Protein AF-A0A973V0J0-F1 (afdb_monomer)

Sequence (273 aa):
MTDWDGYDVPGLWEATRAEGSAAGWAQVAAWQTLAGHQATAVAALRTTRDHLAAAWPPSEDPVAGDLLRQLDDLIADTESLAIAAAANTEVLHRVVSELVGAKSDLDEAQSTWEQVTTDWDPEWWDGMAARLNERARERMAHSDAVVALHSRAFIACAHPAESLRADPPGHRPSAKPADPANPALPNAEPKEAPVDSTLPIPAGHPLAETGGVYHLPWQGREGWIQAGAPPEQRTRRSIRRSRRGRVDCEWEVASGVPTVIGTPGPLNAPRSL

Secondary structure (DSSP, 8-state):
----TT--HHHHHHHHHT--HHHHHHHHHHHHHHHHHHHHHHHHHHHHHHHHHHHS-TTT-HHHHHHHHHHHHHHHHHHHHHHHHHHHHHHHHHHHHHHHHHHHHHHHHHHHHHHHHHSS-HHHHHHHHHHHHHHHHHHHHHHHHHHHHHHTTPPPPPPHHHHHTS--TT-----PPPPTTSPPPP-----------EEEE-TTBTTBTT-EEEEPPSSSPPPEEEEPPPP--------PPPTTS--------------SSPPPPPPPPPPP-

Mean predicted aligned error: 17.8 Å

Foldseek 3Di:
DDDLVPDFLVRLLVVQVPDDLVVLVVVLVVLVVVLVVLVVVLVVLVVVLVVLCVVPPCVVPVVSVVVSVVSVLVSVLSVLQSVLSVQVSVLSVQLSVLSVVLNVLSVVLVVVLVVLVVDPDPPVSVVSRVVSSVVNSVSVVVSVVSNVVSVVSRDDRDDVVVVVPPDDPDDDPPPDPDDPPDDDDDPPDPPPDDDFDKDWADACDPQANQTWIWTDDDPPDDIDTDHDDHDPDDDDDDFDDDPPPDGDDDDDDDDDDPDPDDDDDDDDDDDDD

Solvent-accessible surface area (backbone atoms only — not comparable to full-atom values): 16809 Å² total; per-residue (Å²): 132,86,78,52,85,86,48,47,46,66,55,51,35,66,72,50,68,78,63,61,63,66,61,52,52,52,50,34,51,51,35,48,52,50,21,53,51,35,51,51,49,40,54,53,49,53,54,50,51,53,52,45,45,71,76,45,41,48,91,80,35,68,67,44,40,56,52,53,50,54,49,50,52,51,42,52,47,43,46,53,38,20,52,28,34,46,52,35,25,55,40,45,45,52,44,45,51,42,53,50,50,46,51,53,53,37,52,52,46,36,55,49,49,57,55,53,74,68,47,94,58,70,80,67,43,58,59,51,52,51,53,47,26,50,54,47,35,53,42,51,54,49,43,52,52,52,42,60,56,41,65,70,65,57,54,82,61,77,62,64,67,64,68,71,64,60,72,70,95,80,77,72,78,78,80,72,78,82,72,93,85,69,85,77,77,82,81,76,74,82,81,77,73,87,77,85,53,69,45,83,41,61,62,70,36,96,90,27,59,65,8,26,38,38,41,59,54,74,89,90,49,86,58,54,74,48,70,41,78,77,79,85,82,81,85,81,88,80,87,79,87,53,96,81,81,57,85,79,85,81,81,79,76,84,85,79,77,81,70,93,68,78,76,83,74,85,81,82,77,82,82,79,131

Structure (mmCIF, N/CA/C/O backbone):
data_AF-A0A973V0J0-F1
#
_entry.id   AF-A0A973V0J0-F1
#
loop_
_atom_site.group_PDB
_atom_site.id
_atom_site.type_symbol
_atom_site.label_atom_id
_atom_site.label_alt_id
_atom_site.label_comp_id
_atom_site.label_asym_id
_atom_site.label_entity_id
_atom_site.label_seq_id
_atom_site.pdbx_PDB_ins_code
_atom_site.Cartn_x
_atom_site.Cartn_y
_atom_site.Cartn_z
_atom_site.occupancy
_atom_site.B_iso_or_equiv
_atom_site.auth_seq_id
_atom_site.auth_comp_id
_atom_site.auth_asym_id
_atom_site.auth_atom_id
_atom_site.pdbx_PDB_model_num
ATOM 1 N N . MET A 1 1 ? 5.561 -16.008 -12.664 1.00 67.56 1 MET A N 1
ATOM 2 C CA . MET A 1 1 ? 6.795 -15.206 -12.707 1.00 67.56 1 MET A CA 1
ATOM 3 C C . MET A 1 1 ? 6.935 -14.757 -14.141 1.00 67.56 1 MET A C 1
ATOM 5 O O . MET A 1 1 ? 6.724 -15.594 -15.015 1.00 67.56 1 MET A O 1
ATOM 9 N N . THR A 1 2 ? 7.116 -13.463 -14.367 1.00 83.69 2 THR A N 1
ATOM 10 C CA . THR A 1 2 ? 7.161 -12.899 -15.717 1.00 83.69 2 THR A CA 1
ATOM 11 C C . THR A 1 2 ? 8.484 -13.283 -16.370 1.00 83.69 2 THR A C 1
ATOM 13 O O . THR A 1 2 ? 9.518 -13.292 -15.705 1.00 83.69 2 THR A O 1
ATOM 16 N N . ASP A 1 3 ? 8.442 -13.669 -17.642 1.00 89.81 3 ASP A N 1
ATOM 17 C CA . ASP A 1 3 ? 9.647 -13.951 -18.418 1.00 89.81 3 ASP A CA 1
ATOM 18 C C . ASP A 1 3 ? 10.186 -12.637 -18.994 1.00 89.81 3 ASP A C 1
ATOM 20 O O . ASP A 1 3 ? 9.633 -12.096 -19.954 1.00 89.81 3 ASP A O 1
ATOM 24 N N . TRP A 1 4 ? 11.225 -12.095 -18.358 1.00 90.50 4 TRP A N 1
ATOM 25 C CA . TRP A 1 4 ? 11.852 -10.835 -18.760 1.00 90.50 4 TRP A CA 1
ATOM 26 C C . TRP A 1 4 ? 12.873 -11.017 -19.893 1.00 90.50 4 TRP A C 1
ATOM 28 O O . TRP A 1 4 ? 13.223 -10.038 -20.549 1.00 90.50 4 TRP A O 1
ATOM 38 N N . ASP A 1 5 ? 13.312 -12.248 -20.178 1.00 91.06 5 ASP A N 1
ATOM 39 C CA . ASP A 1 5 ? 14.370 -12.523 -21.161 1.00 91.06 5 ASP A CA 1
ATOM 40 C C . ASP A 1 5 ? 13.942 -12.246 -22.605 1.00 91.06 5 ASP A C 1
ATOM 42 O O . ASP A 1 5 ? 14.782 -11.961 -23.461 1.00 91.06 5 ASP A O 1
ATOM 46 N N . GLY A 1 6 ? 12.633 -12.259 -22.864 1.00 90.06 6 GLY A N 1
ATOM 47 C CA . GLY A 1 6 ? 12.050 -11.952 -24.169 1.00 90.06 6 GLY A CA 1
ATOM 48 C C . GLY A 1 6 ? 11.956 -10.463 -24.515 1.00 90.06 6 GLY A C 1
ATOM 49 O O . GLY A 1 6 ? 11.565 -10.149 -25.638 1.00 90.06 6 GLY A O 1
ATOM 50 N N . TYR A 1 7 ? 12.288 -9.555 -23.591 1.00 92.81 7 TYR A N 1
ATOM 51 C CA . TYR A 1 7 ? 12.123 -8.114 -23.791 1.00 92.81 7 TYR A CA 1
ATOM 52 C C . TYR A 1 7 ? 13.466 -7.378 -23.892 1.00 92.81 7 TYR A C 1
ATOM 54 O O . TYR A 1 7 ? 14.455 -7.704 -23.222 1.00 92.81 7 TYR A O 1
ATOM 62 N N . ASP A 1 8 ? 13.483 -6.360 -24.748 1.00 95.12 8 ASP A N 1
ATOM 63 C CA . ASP A 1 8 ? 14.525 -5.344 -24.839 1.00 95.12 8 ASP A CA 1
ATOM 64 C C . ASP A 1 8 ? 14.137 -4.092 -24.034 1.00 95.12 8 ASP A C 1
ATOM 66 O O . ASP A 1 8 ? 13.016 -3.974 -23.533 1.00 95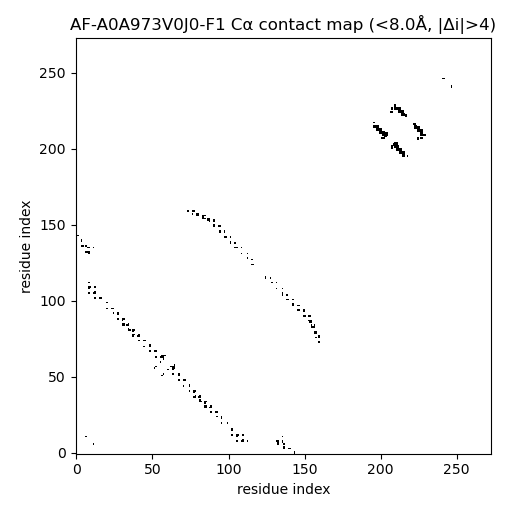.12 8 ASP A O 1
ATOM 70 N N . VAL A 1 9 ? 15.070 -3.151 -23.880 1.00 95.69 9 VAL A N 1
ATOM 71 C CA . VAL A 1 9 ? 14.820 -1.899 -23.148 1.00 95.69 9 VAL A CA 1
ATOM 72 C C . VAL A 1 9 ? 13.603 -1.137 -23.694 1.00 95.69 9 VAL A C 1
ATOM 74 O O . VAL A 1 9 ? 12.738 -0.808 -22.879 1.00 95.69 9 VAL A O 1
ATOM 77 N N . PRO A 1 10 ? 13.451 -0.910 -25.016 1.00 95.50 10 PRO A N 1
ATOM 78 C CA . PRO A 1 10 ? 12.259 -0.252 -25.547 1.00 95.50 10 PRO A CA 1
ATOM 79 C C . PRO A 1 10 ? 10.960 -0.996 -25.227 1.00 95.50 10 PRO A C 1
ATOM 81 O O . PRO A 1 10 ? 9.979 -0.369 -24.830 1.00 95.50 10 PRO A O 1
ATOM 84 N N . GLY A 1 11 ? 10.939 -2.327 -25.344 1.00 94.56 11 GLY A N 1
ATOM 85 C CA . GLY A 1 11 ? 9.772 -3.139 -25.009 1.00 94.56 11 GLY A CA 1
ATOM 86 C C . GLY A 1 11 ? 9.407 -3.073 -23.524 1.00 94.56 11 GLY A C 1
ATOM 87 O O . GLY A 1 11 ? 8.234 -2.909 -23.186 1.00 94.56 11 GLY A O 1
ATOM 88 N N . LEU A 1 12 ? 10.403 -3.142 -22.633 1.00 94.75 12 LEU A N 1
ATOM 89 C CA . LEU A 1 12 ? 10.210 -2.992 -21.185 1.00 94.75 12 LEU A CA 1
ATOM 90 C C . LEU A 1 12 ? 9.724 -1.587 -20.815 1.00 94.75 12 LEU A C 1
ATOM 92 O O . LEU A 1 12 ? 8.839 -1.434 -19.968 1.00 94.75 12 LEU A O 1
ATOM 96 N N . TRP A 1 13 ? 10.275 -0.553 -21.448 1.00 96.00 13 TRP A N 1
ATOM 97 C CA . TRP A 1 13 ? 9.845 0.821 -21.226 1.00 96.00 13 TRP A CA 1
ATOM 98 C C . TRP A 1 13 ? 8.409 1.046 -21.695 1.00 96.00 13 TRP A C 1
ATOM 100 O O . TRP A 1 13 ? 7.593 1.578 -20.949 1.00 96.00 13 TRP A O 1
ATOM 110 N N . GLU A 1 14 ? 8.048 0.586 -22.891 1.00 94.25 14 GLU A N 1
ATOM 111 C CA . GLU A 1 14 ? 6.681 0.720 -23.401 1.00 94.25 14 GLU A CA 1
ATOM 112 C C . GLU A 1 14 ? 5.654 0.003 -22.516 1.00 94.25 14 GLU A C 1
ATOM 114 O O . GLU A 1 14 ? 4.559 0.530 -22.303 1.00 94.25 14 GLU A O 1
ATOM 119 N N . ALA A 1 15 ? 6.016 -1.147 -21.938 1.00 90.44 15 ALA A N 1
ATOM 120 C CA . ALA A 1 15 ? 5.160 -1.862 -20.995 1.00 90.44 15 ALA A CA 1
ATOM 121 C C . ALA A 1 15 ? 4.935 -1.086 -19.685 1.00 90.44 15 ALA A C 1
ATOM 123 O O . ALA A 1 15 ? 3.839 -1.127 -19.130 1.00 90.44 15 ALA A O 1
ATOM 124 N N . THR A 1 16 ? 5.942 -0.356 -19.200 1.00 91.12 16 THR A N 1
ATOM 125 C CA . THR A 1 16 ? 5.920 0.282 -17.871 1.00 91.12 16 THR A CA 1
ATOM 126 C C . THR A 1 16 ? 5.609 1.783 -17.904 1.00 91.12 16 THR A C 1
ATOM 128 O O . THR A 1 16 ? 5.164 2.358 -16.907 1.00 91.12 16 THR A O 1
ATOM 131 N N . ARG A 1 17 ? 5.789 2.468 -19.041 1.00 89.44 17 ARG A N 1
ATOM 132 C CA . ARG A 1 17 ? 5.685 3.938 -19.124 1.00 89.44 17 ARG A CA 1
ATOM 133 C C . ARG A 1 17 ? 4.303 4.467 -18.746 1.00 89.44 17 ARG A C 1
ATOM 135 O O . ARG A 1 17 ? 4.205 5.527 -18.122 1.00 89.44 17 ARG A O 1
ATOM 142 N N . ALA A 1 18 ? 3.251 3.720 -19.088 1.00 86.50 18 ALA A N 1
ATOM 143 C CA . ALA A 1 18 ? 1.863 4.088 -18.819 1.00 86.50 18 ALA A CA 1
ATOM 144 C C . ALA A 1 18 ? 1.482 3.922 -17.339 1.00 86.50 18 ALA A C 1
ATOM 146 O O . ALA A 1 18 ? 0.492 4.503 -16.892 1.00 86.50 18 ALA A O 1
ATOM 147 N N . GLU A 1 19 ? 2.266 3.174 -16.558 1.00 82.75 19 GLU A N 1
ATOM 148 C CA . GLU A 1 19 ? 1.984 2.953 -15.145 1.00 82.75 19 GLU A CA 1
ATOM 149 C C . GLU A 1 19 ? 2.251 4.232 -14.345 1.00 82.75 19 GLU A C 1
ATOM 151 O O . GLU A 1 19 ? 3.385 4.691 -14.177 1.00 82.75 19 GLU A O 1
ATOM 156 N N . GLY A 1 20 ? 1.175 4.864 -13.879 1.00 78.00 20 GLY A N 1
ATOM 157 C CA . GLY A 1 20 ? 1.240 6.082 -13.084 1.00 78.00 20 GLY A CA 1
ATOM 158 C C . GLY A 1 20 ? 1.560 5.786 -11.621 1.00 78.00 20 GLY A C 1
ATOM 159 O O . GLY A 1 20 ? 0.753 5.190 -10.910 1.00 78.00 20 GLY A O 1
ATOM 160 N N . SER A 1 21 ? 2.685 6.304 -11.126 1.00 86.31 21 SER A N 1
ATOM 161 C CA . SER A 1 21 ? 3.067 6.184 -9.711 1.00 86.31 21 SER A CA 1
ATOM 162 C C . SER A 1 21 ? 2.121 6.925 -8.759 1.00 86.31 21 SER A C 1
ATOM 164 O O . SER A 1 21 ? 1.983 6.546 -7.597 1.00 86.31 21 SER A O 1
ATOM 166 N N . ALA A 1 22 ? 1.422 7.953 -9.250 1.00 90.31 22 ALA A N 1
ATOM 167 C CA . ALA A 1 22 ? 0.490 8.755 -8.461 1.00 90.31 22 ALA A CA 1
ATOM 168 C C . ALA A 1 22 ? -0.666 7.927 -7.877 1.00 90.31 22 ALA A C 1
ATOM 170 O O . ALA A 1 22 ? -1.049 8.143 -6.730 1.00 90.31 22 ALA A O 1
ATOM 171 N N . ALA A 1 23 ? -1.195 6.959 -8.634 1.00 88.56 23 ALA A N 1
ATOM 172 C CA . ALA A 1 23 ? -2.275 6.098 -8.158 1.00 88.56 23 ALA A CA 1
ATOM 173 C C . ALA A 1 23 ? -1.804 5.182 -7.015 1.00 88.56 23 ALA A C 1
ATOM 175 O O . ALA A 1 23 ? -2.492 5.066 -6.002 1.00 88.56 23 ALA A O 1
ATOM 176 N N . GLY A 1 24 ? -0.604 4.601 -7.136 1.00 90.81 24 GLY A N 1
ATOM 177 C CA . GLY A 1 24 ? 0.002 3.791 -6.075 1.00 90.81 24 GLY A CA 1
ATOM 178 C C . GLY A 1 24 ? 0.238 4.599 -4.797 1.00 90.81 24 GLY A C 1
ATOM 179 O O . GLY A 1 24 ? -0.149 4.177 -3.709 1.00 90.81 24 GLY A O 1
ATOM 180 N N . TRP A 1 25 ? 0.781 5.813 -4.917 1.00 95.00 25 TRP A N 1
ATOM 181 C CA . TRP A 1 25 ? 0.973 6.699 -3.765 1.00 95.00 25 TRP A CA 1
ATOM 182 C C . TRP A 1 25 ? -0.340 7.173 -3.135 1.00 95.00 25 TRP A C 1
ATOM 184 O O . TRP A 1 25 ? -0.429 7.262 -1.911 1.00 95.00 25 TRP A O 1
ATOM 194 N N . ALA A 1 26 ? -1.377 7.421 -3.938 1.00 94.56 26 ALA A N 1
ATOM 195 C CA . ALA A 1 26 ? -2.705 7.747 -3.425 1.00 94.56 26 ALA A CA 1
ATOM 196 C C . ALA A 1 26 ? -3.290 6.596 -2.590 1.00 94.56 26 ALA A C 1
ATOM 198 O O . ALA A 1 26 ? -3.888 6.840 -1.543 1.00 94.56 26 ALA A O 1
ATOM 199 N N . GLN A 1 27 ? -3.071 5.343 -3.002 1.00 91.00 27 GLN A N 1
ATOM 200 C CA . GLN A 1 27 ? -3.468 4.175 -2.213 1.00 91.00 27 GLN A CA 1
ATOM 201 C C . GLN A 1 27 ? -2.694 4.090 -0.893 1.00 91.00 27 GLN A C 1
ATOM 203 O O . GLN A 1 27 ? -3.311 3.883 0.149 1.00 91.00 27 GLN A O 1
ATOM 208 N N . VAL A 1 28 ? -1.372 4.301 -0.906 1.00 95.00 28 VAL A N 1
ATOM 209 C CA . VAL A 1 28 ? -0.557 4.337 0.324 1.00 95.00 28 VAL A CA 1
ATOM 210 C C . VAL A 1 28 ? -1.086 5.397 1.295 1.00 95.00 28 VAL A C 1
ATOM 212 O O . VAL A 1 28 ? -1.292 5.103 2.471 1.00 95.00 28 VAL A O 1
ATOM 215 N N . ALA A 1 29 ? -1.372 6.605 0.804 1.00 95.06 29 ALA A N 1
ATOM 216 C CA . ALA A 1 29 ? -1.923 7.684 1.620 1.00 95.06 29 ALA A CA 1
ATOM 217 C C . ALA A 1 29 ? -3.304 7.329 2.200 1.00 95.06 29 ALA A C 1
ATOM 219 O O . ALA A 1 29 ? -3.554 7.559 3.381 1.00 95.06 29 ALA A O 1
ATOM 220 N N . ALA A 1 30 ? -4.185 6.711 1.407 1.00 92.81 30 ALA A N 1
ATOM 221 C CA . ALA A 1 30 ? -5.495 6.271 1.884 1.00 92.81 30 ALA A CA 1
ATOM 222 C C . ALA A 1 30 ? -5.382 5.237 3.020 1.00 92.81 30 ALA A C 1
ATOM 224 O O . ALA A 1 30 ? -6.095 5.339 4.020 1.00 92.81 30 ALA A O 1
ATOM 225 N N . TRP A 1 31 ? -4.453 4.282 2.907 1.00 90.75 31 TRP A N 1
ATOM 226 C CA . TRP A 1 31 ? -4.186 3.298 3.960 1.00 90.75 31 TRP A CA 1
ATOM 227 C C . TRP A 1 31 ? -3.590 3.927 5.227 1.00 90.75 31 TRP A C 1
ATOM 229 O O . TRP A 1 31 ? -4.011 3.575 6.331 1.00 90.75 31 TRP A O 1
ATOM 239 N N . GLN A 1 32 ? -2.704 4.919 5.088 1.00 94.31 32 GLN A N 1
ATOM 240 C CA . GLN A 1 32 ? -2.202 5.713 6.219 1.00 94.31 32 GLN A CA 1
ATOM 241 C C . GLN A 1 32 ? -3.338 6.425 6.956 1.00 94.31 32 GLN A C 1
ATOM 243 O O . GLN A 1 32 ? -3.431 6.360 8.183 1.00 94.31 32 GLN A O 1
ATOM 248 N N . THR A 1 33 ? -4.223 7.088 6.210 1.00 95.25 33 THR A N 1
ATOM 249 C CA . THR A 1 33 ? -5.386 7.778 6.773 1.00 95.25 33 THR A CA 1
ATOM 250 C C . THR A 1 33 ? -6.315 6.802 7.489 1.00 95.25 33 THR A C 1
ATOM 252 O O . THR A 1 33 ? -6.736 7.077 8.613 1.00 95.25 33 THR A O 1
ATOM 255 N N . LEU A 1 34 ? -6.584 5.635 6.896 1.00 91.38 34 LEU A N 1
ATOM 256 C CA . LEU A 1 34 ? -7.386 4.589 7.528 1.00 91.38 34 LEU A CA 1
ATOM 257 C C . LEU A 1 34 ? -6.767 4.123 8.852 1.00 91.38 34 LEU A C 1
ATOM 259 O O . LEU A 1 34 ? -7.464 4.105 9.864 1.00 91.38 34 LEU A O 1
ATOM 263 N N . ALA A 1 35 ? -5.471 3.800 8.872 1.00 91.50 35 ALA A N 1
ATOM 264 C CA . ALA A 1 35 ? -4.777 3.388 10.092 1.00 91.50 35 ALA A CA 1
ATOM 265 C C . ALA A 1 35 ? -4.870 4.466 11.191 1.00 91.50 35 ALA A C 1
ATOM 267 O O . ALA A 1 35 ? -5.163 4.158 12.348 1.00 91.50 35 ALA A O 1
ATOM 268 N N . GLY A 1 36 ? -4.714 5.743 10.820 1.00 93.06 36 GLY A N 1
ATOM 269 C CA . GLY A 1 36 ? -4.878 6.877 11.734 1.00 93.06 36 GLY A CA 1
ATOM 270 C C . GLY A 1 36 ? -6.298 7.015 12.298 1.00 93.06 36 GLY A C 1
ATOM 271 O O . GLY A 1 36 ? -6.471 7.244 13.500 1.00 93.06 36 GLY A O 1
ATOM 272 N N . HIS A 1 37 ? -7.326 6.832 11.464 1.00 94.75 37 HIS A N 1
ATOM 273 C CA . HIS A 1 37 ? -8.719 6.832 11.916 1.00 94.75 37 HIS A CA 1
ATOM 274 C C . HIS A 1 37 ? -9.009 5.689 12.891 1.00 94.75 37 HIS A C 1
ATOM 276 O O . HIS A 1 37 ? -9.642 5.930 13.918 1.00 94.75 37 HIS A O 1
ATOM 282 N N . GLN A 1 38 ? -8.505 4.481 12.624 1.00 92.62 38 GLN A N 1
ATOM 283 C CA . GLN A 1 38 ? -8.688 3.337 13.521 1.00 92.62 38 GLN A CA 1
ATOM 284 C C . GLN A 1 38 ? -8.001 3.563 14.873 1.00 92.62 38 GLN A C 1
ATOM 286 O O . GLN A 1 38 ? -8.622 3.379 15.916 1.00 92.62 38 GLN A O 1
ATOM 291 N N . ALA A 1 39 ? -6.762 4.064 14.881 1.00 92.81 39 ALA A N 1
ATOM 292 C CA . ALA A 1 39 ? -6.059 4.393 16.123 1.00 92.81 39 ALA A CA 1
ATOM 293 C C . ALA A 1 39 ? -6.803 5.457 16.955 1.00 92.81 39 ALA A C 1
ATOM 295 O O . ALA A 1 39 ? -6.891 5.356 18.181 1.00 92.81 39 ALA A O 1
ATOM 296 N N . THR A 1 40 ? -7.390 6.456 16.288 1.00 96.44 40 THR A N 1
ATOM 297 C CA . THR A 1 40 ? -8.213 7.482 16.946 1.00 96.44 40 THR A CA 1
ATOM 298 C C . THR A 1 40 ? -9.500 6.884 17.522 1.00 96.44 40 THR A C 1
ATOM 300 O O . THR A 1 40 ? -9.880 7.212 18.647 1.00 96.44 40 THR A O 1
ATOM 303 N N . ALA A 1 41 ? -10.154 5.982 16.786 1.00 93.75 41 ALA A N 1
ATOM 304 C CA . ALA A 1 41 ? -11.359 5.292 17.241 1.00 93.75 41 ALA A CA 1
ATOM 305 C C . ALA A 1 41 ? -11.087 4.423 18.477 1.00 93.75 41 ALA A C 1
ATOM 307 O O . ALA A 1 41 ? -11.840 4.500 19.445 1.00 93.75 41 ALA A O 1
ATOM 308 N N . VAL A 1 42 ? -9.977 3.677 18.497 1.00 95.94 42 VAL A N 1
ATOM 309 C CA . VAL A 1 42 ? -9.535 2.899 19.668 1.00 95.94 42 VAL A CA 1
ATOM 310 C C . VAL A 1 42 ? -9.380 3.790 20.898 1.00 95.94 42 VAL A C 1
ATOM 312 O O . VAL A 1 42 ? -9.892 3.464 21.969 1.00 95.94 42 VAL A O 1
ATOM 315 N N . ALA A 1 43 ? -8.701 4.933 20.759 1.00 96.44 43 ALA A N 1
ATOM 316 C CA . ALA A 1 43 ? -8.508 5.857 21.873 1.00 96.44 43 ALA A CA 1
ATOM 317 C C . ALA A 1 43 ? -9.852 6.370 22.421 1.00 96.44 43 ALA A C 1
ATOM 319 O O . ALA A 1 43 ? -10.071 6.361 23.633 1.00 96.44 43 ALA A O 1
ATOM 320 N N . ALA A 1 44 ? -10.775 6.747 21.532 1.00 96.62 44 ALA A N 1
ATOM 321 C CA . ALA A 1 44 ? -12.110 7.201 21.913 1.00 96.62 44 ALA A CA 1
ATOM 322 C C . ALA A 1 44 ? -12.947 6.096 22.586 1.00 96.62 44 ALA A C 1
ATOM 324 O O . ALA A 1 44 ? -13.640 6.365 23.573 1.00 96.62 44 ALA A O 1
ATOM 325 N N . LEU A 1 45 ? -12.866 4.854 22.095 1.00 96.56 45 LEU A N 1
ATOM 326 C CA . LEU A 1 45 ? -13.550 3.703 22.687 1.00 96.56 45 LEU A CA 1
ATOM 327 C C . LEU A 1 45 ? -13.036 3.414 24.098 1.00 96.56 45 LEU A C 1
ATOM 329 O O . LEU A 1 45 ? -13.849 3.270 25.006 1.00 96.56 45 LEU A O 1
ATOM 333 N N . ARG A 1 46 ? -11.714 3.419 24.310 1.00 97.44 46 ARG A N 1
ATOM 334 C CA . ARG A 1 46 ? -11.107 3.235 25.640 1.00 97.44 46 ARG A CA 1
ATOM 335 C C . ARG A 1 46 ? -11.584 4.299 26.630 1.00 97.44 46 ARG A C 1
ATOM 337 O O . ARG A 1 46 ? -12.069 3.962 27.704 1.00 97.44 46 ARG A O 1
ATOM 344 N N . THR A 1 47 ? -11.553 5.576 26.241 1.00 97.69 47 THR A N 1
ATOM 345 C CA . THR A 1 47 ? -12.075 6.666 27.084 1.00 97.69 47 THR A CA 1
ATOM 346 C C . THR A 1 47 ? -13.560 6.487 27.405 1.00 97.69 47 THR A C 1
ATOM 348 O O . THR A 1 47 ? -13.977 6.677 28.546 1.00 97.69 47 THR A O 1
ATOM 351 N N . THR A 1 48 ? -14.369 6.097 26.418 1.00 96.44 48 THR A N 1
ATOM 352 C CA . THR A 1 48 ? -15.810 5.873 26.613 1.00 96.44 48 THR A CA 1
ATOM 353 C C . THR A 1 48 ? -16.071 4.699 27.554 1.00 96.44 48 THR A C 1
ATOM 355 O O . THR A 1 48 ? -16.907 4.804 28.451 1.00 96.44 48 THR A O 1
ATOM 358 N N . ARG A 1 49 ? -15.327 3.604 27.386 1.00 97.12 49 ARG A N 1
ATOM 359 C CA . ARG A 1 49 ? -15.377 2.409 28.230 1.00 97.12 49 ARG A CA 1
ATOM 360 C C . ARG A 1 49 ? -15.034 2.741 29.682 1.00 97.12 49 ARG A C 1
ATOM 362 O O . ARG A 1 49 ? -15.760 2.325 30.581 1.00 97.12 49 ARG A O 1
ATOM 369 N N . ASP A 1 50 ? -13.998 3.544 29.918 1.00 97.31 50 ASP A N 1
ATOM 370 C CA . ASP A 1 50 ? -13.599 3.958 31.269 1.00 97.31 50 ASP A CA 1
ATOM 371 C C . ASP A 1 50 ? -14.632 4.883 31.929 1.00 97.31 50 ASP A C 1
ATOM 373 O O . ASP A 1 50 ? -14.967 4.706 33.102 1.00 97.31 50 ASP A O 1
ATOM 377 N N . HIS A 1 51 ? -15.199 5.833 31.178 1.00 97.25 51 HIS A N 1
ATOM 378 C CA . HIS A 1 51 ? -16.288 6.678 31.676 1.00 97.25 51 HIS A CA 1
ATOM 379 C C . HIS A 1 51 ? -17.542 5.865 32.017 1.00 97.25 51 HIS A C 1
ATOM 381 O O . HIS A 1 51 ? -18.176 6.121 33.041 1.00 97.25 51 HIS A O 1
ATOM 387 N N . LEU A 1 52 ? -17.889 4.877 31.188 1.00 95.94 52 LEU A N 1
ATOM 388 C CA . LEU A 1 52 ? -19.027 3.998 31.437 1.00 95.94 52 LEU A CA 1
ATOM 389 C C . LEU A 1 52 ? -18.802 3.138 32.684 1.00 95.94 52 LEU A C 1
ATOM 391 O O . LEU A 1 52 ? -19.690 3.060 33.523 1.00 95.94 52 LEU A O 1
ATOM 395 N N . ALA A 1 53 ? -17.608 2.562 32.845 1.00 96.38 53 ALA A N 1
ATOM 396 C CA . ALA A 1 53 ? -17.262 1.768 34.021 1.00 96.38 53 ALA A CA 1
ATOM 397 C C . ALA A 1 53 ? -17.291 2.589 35.322 1.00 96.38 53 ALA A C 1
ATOM 399 O O . ALA A 1 53 ? -17.647 2.062 36.375 1.00 96.38 53 ALA A O 1
ATOM 400 N N . ALA A 1 54 ? -16.940 3.878 35.257 1.00 96.06 54 ALA A N 1
ATOM 401 C CA . ALA A 1 54 ? -17.019 4.785 36.400 1.00 96.06 54 ALA A CA 1
ATOM 402 C C . ALA A 1 54 ? -18.464 5.193 36.740 1.00 96.06 54 ALA A C 1
ATOM 404 O O . ALA A 1 54 ? -18.800 5.331 37.914 1.00 96.06 54 ALA A O 1
ATOM 405 N N . ALA A 1 55 ? -19.309 5.402 35.726 1.00 96.75 55 ALA A N 1
ATOM 406 C CA . ALA A 1 55 ? -20.703 5.804 35.908 1.00 96.75 55 ALA A CA 1
ATOM 407 C C . ALA A 1 55 ? -21.632 4.630 36.256 1.00 96.75 55 ALA A C 1
ATOM 409 O O . ALA A 1 55 ? -22.651 4.835 36.913 1.00 96.75 55 ALA A O 1
ATOM 410 N N . TRP A 1 56 ? -21.294 3.420 35.808 1.00 95.94 56 TRP A N 1
ATOM 411 C CA . TRP A 1 56 ? -22.090 2.211 35.990 1.00 95.94 56 TRP A CA 1
ATOM 412 C C . TRP A 1 56 ? -21.178 1.034 36.376 1.00 95.94 56 TRP A C 1
ATOM 414 O O . TRP A 1 56 ? -20.729 0.274 35.512 1.00 95.94 56 TRP A O 1
ATOM 424 N N . PRO A 1 57 ? -20.846 0.900 37.676 1.00 94.19 57 PRO A N 1
ATOM 425 C CA . PRO A 1 57 ? -19.882 -0.089 38.131 1.00 94.19 57 PRO A CA 1
ATOM 426 C C . PRO A 1 57 ? -20.401 -1.522 37.934 1.00 94.19 57 PRO A C 1
ATOM 428 O O . PRO A 1 57 ? -21.518 -1.836 38.353 1.00 94.19 57 PRO A O 1
ATOM 431 N N . PRO A 1 58 ? -19.576 -2.450 37.418 1.00 91.38 58 PRO A N 1
ATOM 432 C CA . PRO A 1 58 ? -19.976 -3.848 37.245 1.00 91.38 58 PRO A CA 1
ATOM 433 C C . PRO A 1 58 ? -20.221 -4.579 38.576 1.00 91.38 58 PRO A C 1
ATOM 435 O O . PRO A 1 58 ? -20.835 -5.642 38.595 1.00 91.38 58 PRO A O 1
ATOM 438 N N . SER A 1 59 ? -19.754 -4.025 39.703 1.00 92.12 59 SER A N 1
ATOM 439 C CA . SER A 1 59 ? -20.069 -4.531 41.045 1.00 92.12 59 SER A CA 1
ATOM 440 C C . SER A 1 59 ? -21.518 -4.280 41.461 1.00 92.12 59 SER A C 1
ATOM 442 O O . SER A 1 59 ? -22.013 -4.963 42.354 1.00 92.12 59 SER A O 1
ATOM 444 N N . GLU A 1 60 ? -22.173 -3.286 40.857 1.00 92.50 60 GLU A N 1
ATOM 445 C CA . GLU A 1 60 ? -23.546 -2.887 41.178 1.00 92.50 60 GLU A CA 1
ATOM 446 C C . GLU A 1 60 ? -24.562 -3.501 40.208 1.00 92.50 60 GLU A C 1
ATOM 448 O O . GLU A 1 60 ? -25.685 -3.796 40.616 1.00 92.50 60 GLU A O 1
ATOM 453 N N . ASP A 1 61 ? -24.165 -3.748 38.953 1.00 93.50 61 ASP A N 1
ATOM 454 C CA . ASP A 1 61 ? -25.035 -4.315 37.922 1.00 93.50 61 ASP A CA 1
ATOM 455 C C . ASP A 1 61 ? -24.293 -5.328 37.020 1.00 93.50 61 ASP A C 1
ATOM 457 O O . ASP A 1 61 ? -23.373 -4.949 36.286 1.00 93.50 61 ASP A O 1
ATOM 461 N N . PRO A 1 62 ? -24.699 -6.613 37.010 1.00 92.75 62 PRO A N 1
ATOM 462 C CA . PRO A 1 62 ? -24.127 -7.624 36.121 1.00 92.75 62 PRO A CA 1
ATOM 463 C C . PRO A 1 62 ? -24.238 -7.277 34.627 1.00 92.75 62 PRO A C 1
ATOM 465 O O . PRO A 1 62 ? -23.349 -7.630 33.853 1.00 92.75 62 PRO A O 1
ATOM 468 N N . VAL A 1 63 ? -25.294 -6.562 34.217 1.00 93.50 63 VAL A N 1
ATOM 469 C CA . VAL A 1 63 ? -25.513 -6.159 32.818 1.00 93.50 63 VAL A CA 1
ATOM 470 C C . VAL A 1 63 ? -24.451 -5.153 32.371 1.00 93.50 63 VAL A C 1
ATOM 472 O O . VAL A 1 63 ? -23.980 -5.219 31.233 1.00 93.50 63 VAL A O 1
ATOM 475 N N . ALA A 1 64 ? -24.013 -4.268 33.273 1.00 92.44 64 ALA A N 1
ATOM 476 C CA . ALA A 1 64 ? -22.905 -3.352 33.012 1.00 92.44 64 ALA A CA 1
ATOM 477 C C . ALA A 1 64 ? -21.612 -4.120 32.707 1.00 92.44 64 ALA A C 1
ATOM 479 O O . ALA A 1 64 ? -20.881 -3.771 31.781 1.00 92.44 64 ALA A O 1
ATOM 480 N N . GLY A 1 65 ? -21.357 -5.204 33.449 1.00 93.25 65 GLY A N 1
ATOM 481 C CA . GLY A 1 65 ? -20.209 -6.082 33.227 1.00 93.25 65 GLY A CA 1
ATOM 482 C C . GLY A 1 65 ? -20.207 -6.726 31.840 1.00 93.25 65 GLY A C 1
ATOM 483 O O . GLY A 1 65 ? -19.181 -6.713 31.160 1.00 93.25 65 GLY A O 1
ATOM 484 N N . ASP A 1 66 ? -21.354 -7.236 31.385 1.00 93.44 66 ASP A N 1
ATOM 485 C CA . ASP A 1 66 ? -21.477 -7.826 30.047 1.00 93.44 66 ASP A CA 1
ATOM 486 C C . ASP A 1 66 ? -21.280 -6.803 28.923 1.00 93.44 66 ASP A C 1
ATOM 488 O O . ASP A 1 66 ? -20.627 -7.108 27.923 1.00 93.44 66 ASP A O 1
ATOM 492 N N . LEU A 1 67 ? -21.805 -5.586 29.085 1.00 92.56 67 LEU A N 1
ATOM 493 C CA . LEU A 1 67 ? -21.616 -4.510 28.113 1.00 92.56 67 LEU A CA 1
ATOM 494 C C . LEU A 1 67 ? -20.152 -4.054 28.043 1.00 92.56 67 LEU A C 1
ATOM 496 O O . LEU A 1 67 ? -19.613 -3.884 26.951 1.00 92.56 67 LEU A O 1
ATOM 500 N N . LEU A 1 68 ? -19.490 -3.882 29.192 1.00 94.88 68 LEU A N 1
ATOM 501 C CA . LEU A 1 68 ? -18.073 -3.511 29.241 1.00 94.88 68 LEU A CA 1
ATOM 502 C C . LEU A 1 68 ? -17.188 -4.578 28.592 1.00 94.88 68 LEU A C 1
ATOM 504 O O . LEU A 1 68 ? -16.256 -4.229 27.875 1.00 94.88 68 LEU A O 1
ATOM 508 N N . ARG A 1 69 ? -17.518 -5.863 28.761 1.00 94.19 69 ARG A N 1
ATOM 509 C CA . ARG A 1 69 ? -16.821 -6.955 28.074 1.00 94.19 69 ARG A CA 1
ATOM 510 C C . ARG A 1 69 ? -16.986 -6.882 26.554 1.00 94.19 69 ARG A C 1
ATOM 512 O O . ARG A 1 69 ? -16.003 -7.020 25.842 1.00 94.19 69 ARG A O 1
ATOM 519 N N . GLN A 1 70 ? -18.195 -6.611 26.056 1.00 92.75 70 GLN A N 1
ATOM 520 C CA . GLN A 1 70 ? -18.416 -6.416 24.614 1.00 92.75 70 GLN A CA 1
ATOM 521 C C . GLN A 1 70 ? -17.629 -5.218 24.064 1.00 92.75 70 GLN A C 1
ATOM 523 O O . GLN A 1 70 ? -17.133 -5.267 22.940 1.00 92.75 70 GLN A O 1
ATOM 528 N N . LEU A 1 71 ? -17.498 -4.142 24.849 1.00 94.56 71 LEU A N 1
ATOM 529 C CA . LEU A 1 71 ? -16.650 -3.006 24.484 1.00 94.56 71 LEU A CA 1
ATOM 530 C C . LEU A 1 71 ? -15.167 -3.382 24.472 1.00 94.56 71 LEU A C 1
ATOM 532 O O . LEU A 1 71 ? -14.464 -2.967 23.556 1.00 94.56 71 LEU A O 1
ATOM 536 N N . ASP A 1 72 ? -14.702 -4.167 25.443 1.00 95.62 72 ASP A N 1
ATOM 537 C CA . ASP A 1 72 ? -13.319 -4.653 25.492 1.00 95.62 72 ASP A CA 1
ATOM 538 C C . ASP A 1 72 ? -12.998 -5.537 24.268 1.00 95.62 72 ASP A C 1
ATOM 540 O O . ASP A 1 72 ? -11.955 -5.348 23.638 1.00 95.62 72 ASP A O 1
ATOM 544 N N . ASP A 1 73 ? -13.922 -6.417 23.865 1.00 92.62 73 ASP A N 1
ATOM 545 C CA . ASP A 1 73 ? -13.797 -7.238 22.651 1.00 92.62 73 ASP A CA 1
ATOM 546 C C . ASP A 1 73 ? -13.735 -6.357 21.384 1.00 92.62 73 ASP A C 1
ATOM 548 O O . ASP A 1 73 ? -12.847 -6.516 20.544 1.00 92.62 73 ASP A O 1
ATOM 552 N N . LEU A 1 74 ? -14.619 -5.357 21.268 1.00 92.62 74 LEU A N 1
ATOM 553 C CA . LEU A 1 74 ? -14.617 -4.412 20.144 1.00 92.62 74 LEU A CA 1
ATOM 554 C C . LEU A 1 74 ? -13.325 -3.581 20.079 1.00 92.62 74 LEU A C 1
ATOM 556 O O . LEU A 1 74 ? -12.809 -3.316 18.989 1.00 92.62 74 LEU A O 1
ATOM 560 N N . ILE A 1 75 ? -12.805 -3.149 21.230 1.00 94.44 75 ILE A N 1
ATOM 561 C CA . ILE A 1 75 ? -11.535 -2.424 21.330 1.00 94.44 75 ILE A CA 1
ATOM 562 C C . ILE A 1 75 ? -10.396 -3.310 20.818 1.00 94.44 75 ILE A C 1
ATOM 564 O O . ILE A 1 75 ? -9.618 -2.855 19.980 1.00 94.44 75 ILE A O 1
ATOM 568 N N . ALA A 1 76 ? -10.333 -4.571 21.255 1.00 92.44 76 ALA A N 1
ATOM 569 C CA . ALA A 1 76 ? -9.312 -5.518 20.817 1.00 92.44 76 ALA A CA 1
ATOM 570 C C . ALA A 1 76 ? -9.365 -5.775 19.299 1.00 92.44 76 ALA A C 1
ATOM 572 O O . ALA A 1 76 ? -8.329 -5.736 18.627 1.00 92.44 76 ALA A O 1
ATOM 573 N N . ASP A 1 77 ? -10.564 -5.958 18.739 1.00 90.50 77 ASP A N 1
ATOM 574 C CA . ASP A 1 77 ? -10.757 -6.143 17.297 1.00 90.50 77 ASP A CA 1
ATOM 575 C C . ASP A 1 77 ? -10.314 -4.902 16.504 1.00 90.50 77 ASP A C 1
ATOM 577 O O . ASP A 1 77 ? -9.597 -5.004 15.502 1.00 90.50 77 ASP A O 1
ATOM 581 N N . THR A 1 78 ? -10.685 -3.708 16.976 1.00 91.06 78 THR A N 1
ATOM 582 C CA . THR A 1 78 ? -10.322 -2.438 16.326 1.00 91.06 78 THR A CA 1
ATOM 583 C C . THR A 1 78 ? -8.814 -2.171 16.416 1.00 91.06 78 THR A C 1
ATOM 585 O O . THR A 1 78 ? -8.210 -1.679 15.463 1.00 91.06 78 THR A O 1
ATOM 588 N N . GLU A 1 79 ? -8.172 -2.532 17.529 1.00 92.44 79 GLU A N 1
ATOM 589 C CA . GLU A 1 79 ? -6.716 -2.455 17.695 1.00 92.44 79 GLU A CA 1
ATOM 590 C C . GLU A 1 79 ? -5.977 -3.379 16.737 1.00 92.44 79 GLU A C 1
ATOM 592 O O . GLU A 1 79 ? -5.028 -2.954 16.075 1.00 92.44 79 GLU A O 1
ATOM 597 N N . SER A 1 80 ? -6.439 -4.623 16.618 1.00 90.25 80 SER A N 1
ATOM 598 C CA . SER A 1 80 ? -5.880 -5.585 15.670 1.00 90.25 80 SER A CA 1
ATOM 599 C C . SER A 1 80 ? -5.984 -5.064 14.233 1.00 90.25 80 SER A C 1
ATOM 601 O O . SER A 1 80 ? -5.004 -5.085 13.483 1.00 90.25 80 SER A O 1
ATOM 603 N N . LEU A 1 81 ? -7.135 -4.482 13.874 1.00 90.00 81 LEU A N 1
ATOM 604 C CA . LEU A 1 81 ? -7.343 -3.840 12.577 1.00 90.00 81 LEU A CA 1
ATOM 605 C C . LEU A 1 81 ? -6.405 -2.643 12.356 1.00 90.00 81 LEU A C 1
ATOM 607 O O . LEU A 1 81 ? -5.842 -2.504 11.270 1.00 90.00 81 LEU A O 1
ATOM 611 N N . ALA A 1 82 ? -6.215 -1.789 13.364 1.00 90.81 82 ALA A N 1
ATOM 612 C CA . ALA A 1 82 ? -5.315 -0.640 13.278 1.00 90.81 82 ALA A CA 1
ATOM 613 C C . ALA A 1 82 ? -3.860 -1.077 13.036 1.00 90.81 82 ALA A C 1
ATOM 615 O O . ALA A 1 82 ? -3.181 -0.520 12.170 1.00 90.81 82 ALA A O 1
ATOM 616 N N . ILE A 1 83 ? -3.398 -2.104 13.757 1.00 90.69 83 ILE A N 1
ATOM 617 C CA . ILE A 1 83 ? -2.055 -2.678 13.605 1.00 90.69 83 ILE A CA 1
ATOM 618 C C . ILE A 1 83 ? -1.885 -3.284 12.208 1.00 90.69 83 ILE A C 1
ATOM 620 O O . ILE A 1 83 ? -0.893 -3.002 11.534 1.00 90.69 83 ILE A O 1
ATOM 624 N N . ALA A 1 84 ? -2.858 -4.072 11.745 1.00 90.81 84 ALA A N 1
ATOM 625 C CA . ALA A 1 84 ? -2.823 -4.673 10.416 1.00 90.81 84 ALA A CA 1
ATOM 626 C C . ALA A 1 84 ? -2.805 -3.607 9.306 1.00 90.81 84 ALA A C 1
ATOM 628 O O . ALA A 1 84 ? -2.000 -3.694 8.379 1.00 90.81 84 ALA A O 1
ATOM 629 N N . ALA A 1 85 ? -3.629 -2.559 9.419 1.00 90.38 85 ALA A N 1
ATOM 630 C CA . ALA A 1 85 ? -3.649 -1.451 8.466 1.00 90.38 85 ALA A CA 1
ATOM 631 C C . ALA A 1 85 ? -2.310 -0.692 8.427 1.00 90.38 85 ALA A C 1
ATOM 633 O O . ALA A 1 85 ? -1.815 -0.373 7.342 1.00 90.38 85 ALA A O 1
ATOM 634 N N . ALA A 1 86 ? -1.695 -0.440 9.587 1.00 92.25 86 ALA A N 1
ATOM 635 C CA . ALA A 1 86 ? -0.382 0.197 9.671 1.00 92.25 86 ALA A CA 1
ATOM 636 C C . ALA A 1 86 ? 0.718 -0.672 9.035 1.00 92.25 86 ALA A C 1
ATOM 638 O O . ALA A 1 86 ? 1.486 -0.184 8.209 1.00 92.25 86 ALA A O 1
ATOM 639 N N . ALA A 1 87 ? 0.748 -1.973 9.332 1.00 92.50 87 ALA A N 1
ATOM 640 C CA . ALA A 1 87 ? 1.705 -2.898 8.725 1.00 92.50 87 ALA A CA 1
ATOM 641 C C . ALA A 1 87 ? 1.531 -2.988 7.197 1.00 92.50 87 ALA A C 1
ATOM 643 O O . ALA A 1 87 ? 2.501 -2.882 6.444 1.00 92.50 87 ALA A O 1
ATOM 644 N N . ASN A 1 88 ? 0.289 -3.103 6.719 1.00 93.06 88 ASN A N 1
ATOM 645 C CA . ASN A 1 88 ? -0.022 -3.165 5.288 1.00 93.06 88 ASN A CA 1
ATOM 646 C C . ASN A 1 88 ? 0.370 -1.878 4.556 1.00 93.06 88 ASN A C 1
ATOM 648 O O . ASN A 1 88 ? 0.813 -1.926 3.409 1.00 93.06 88 ASN A O 1
ATOM 652 N N . THR A 1 89 ? 0.256 -0.734 5.227 1.00 94.31 89 THR A N 1
ATOM 653 C CA . THR A 1 89 ? 0.727 0.550 4.705 1.00 94.31 89 THR A CA 1
ATOM 654 C C . THR A 1 89 ? 2.230 0.531 4.434 1.00 94.31 89 THR A C 1
ATOM 656 O O . THR A 1 89 ? 2.665 0.972 3.371 1.00 94.31 89 THR A O 1
ATOM 659 N N . GLU A 1 90 ? 3.036 0.017 5.367 1.00 94.06 90 GLU A N 1
ATOM 660 C CA . GLU A 1 90 ? 4.487 -0.080 5.178 1.00 94.06 90 GLU A CA 1
ATOM 661 C C . GLU A 1 90 ? 4.845 -1.009 4.016 1.00 94.06 90 GLU A C 1
ATOM 663 O O . GLU A 1 90 ? 5.726 -0.698 3.211 1.00 94.06 90 GLU A O 1
ATOM 668 N N . VAL A 1 91 ? 4.140 -2.136 3.903 1.00 94.81 91 VAL A N 1
ATOM 669 C CA . VAL A 1 91 ? 4.303 -3.089 2.800 1.00 94.81 91 VAL A CA 1
ATOM 670 C C . VAL A 1 91 ? 3.994 -2.417 1.459 1.00 94.81 91 VAL A C 1
ATOM 672 O O . VAL A 1 91 ? 4.823 -2.472 0.548 1.00 94.81 91 VAL A O 1
ATOM 675 N N . LEU A 1 92 ? 2.853 -1.726 1.347 1.00 94.38 92 LEU A N 1
ATOM 676 C CA . LEU A 1 92 ? 2.477 -0.984 0.138 1.00 94.38 92 LEU A CA 1
ATOM 677 C C . LEU A 1 92 ? 3.496 0.098 -0.204 1.00 94.38 92 LEU A C 1
ATOM 679 O O . LEU A 1 92 ? 3.883 0.221 -1.362 1.00 94.38 92 LEU A O 1
ATOM 683 N N . HIS A 1 93 ? 3.969 0.851 0.790 1.00 95.62 93 HIS A N 1
ATOM 684 C CA . HIS A 1 93 ? 4.980 1.880 0.578 1.00 95.62 93 HIS A CA 1
ATOM 685 C C . HIS A 1 93 ? 6.241 1.292 -0.064 1.00 95.62 93 HIS A C 1
ATOM 687 O O . HIS A 1 93 ? 6.766 1.863 -1.019 1.00 95.62 93 HIS A O 1
ATOM 693 N N . ARG A 1 94 ? 6.734 0.151 0.435 1.00 94.88 94 ARG A N 1
ATOM 694 C CA . ARG A 1 94 ? 7.929 -0.510 -0.115 1.00 94.88 94 ARG A CA 1
ATOM 695 C C . ARG A 1 94 ? 7.697 -0.999 -1.541 1.00 94.88 94 ARG A C 1
ATOM 697 O O . ARG A 1 94 ? 8.533 -0.737 -2.395 1.00 94.88 94 ARG A O 1
ATOM 704 N N . VAL A 1 95 ? 6.552 -1.630 -1.807 1.00 95.06 95 VAL A N 1
ATOM 705 C CA . VAL A 1 95 ? 6.170 -2.088 -3.155 1.00 95.06 95 VAL A CA 1
ATOM 706 C C . VAL A 1 95 ? 6.097 -0.921 -4.139 1.00 95.06 95 VAL A C 1
ATOM 708 O O . VAL A 1 95 ? 6.717 -0.970 -5.195 1.00 95.06 95 VAL A O 1
ATOM 711 N N . VAL A 1 96 ? 5.388 0.154 -3.789 1.00 95.50 96 VAL A N 1
ATOM 712 C CA . VAL A 1 96 ? 5.247 1.325 -4.667 1.00 95.50 96 VAL A CA 1
ATOM 713 C C . VAL A 1 96 ? 6.596 2.009 -4.881 1.00 95.50 96 VAL A C 1
ATOM 715 O O . VAL A 1 96 ? 6.915 2.372 -6.009 1.00 95.50 96 VAL A O 1
ATOM 718 N N . SER A 1 97 ? 7.415 2.144 -3.834 1.00 95.50 97 SER A N 1
ATOM 719 C CA . SER A 1 97 ? 8.766 2.713 -3.953 1.00 95.50 97 SER A CA 1
ATOM 720 C C . SER A 1 97 ? 9.640 1.901 -4.905 1.00 95.50 97 SER A C 1
ATOM 722 O O . SER A 1 97 ? 10.346 2.472 -5.732 1.00 95.50 97 SER A O 1
ATOM 724 N N . GLU A 1 98 ? 9.563 0.576 -4.809 1.00 95.88 98 GLU A N 1
ATOM 725 C CA . GLU A 1 98 ? 10.327 -0.334 -5.652 1.00 95.88 98 GLU A CA 1
ATOM 726 C C . GLU A 1 98 ? 9.923 -0.225 -7.126 1.00 95.88 98 GLU A C 1
ATOM 728 O O . GLU A 1 98 ? 10.789 -0.097 -7.989 1.00 95.88 98 GLU A O 1
ATOM 733 N N . LEU A 1 99 ? 8.618 -0.207 -7.413 1.00 94.44 99 LEU A N 1
ATOM 734 C CA . LEU A 1 99 ? 8.099 -0.045 -8.774 1.00 94.44 99 LEU A CA 1
ATOM 735 C C . LEU A 1 99 ? 8.476 1.319 -9.367 1.00 94.44 99 LEU A C 1
ATOM 737 O O . LEU A 1 99 ? 8.880 1.409 -10.524 1.00 94.44 99 LEU A O 1
ATOM 741 N N . VAL A 1 100 ? 8.405 2.385 -8.565 1.00 95.12 100 VAL A N 1
ATOM 742 C CA . VAL A 1 100 ? 8.850 3.725 -8.976 1.00 95.12 100 VAL A CA 1
ATOM 743 C C . VAL A 1 100 ? 10.345 3.741 -9.283 1.00 95.12 100 VAL A C 1
ATOM 745 O O . VAL A 1 100 ? 10.749 4.320 -10.289 1.00 95.12 100 VAL A O 1
ATOM 748 N N . GLY A 1 101 ? 11.158 3.089 -8.449 1.00 95.12 101 GLY A N 1
ATOM 749 C CA . GLY A 1 101 ? 12.592 2.955 -8.681 1.00 95.12 101 GLY A CA 1
ATOM 750 C C . GLY A 1 101 ? 12.894 2.181 -9.963 1.00 95.12 101 GLY A C 1
ATOM 751 O O . GLY A 1 101 ? 13.660 2.655 -10.792 1.00 95.12 101 GLY A O 1
ATOM 752 N N . ALA A 1 102 ? 12.256 1.024 -10.164 1.00 95.56 102 ALA A N 1
ATOM 753 C CA . ALA A 1 102 ? 12.427 0.217 -11.373 1.00 95.56 102 ALA A CA 1
ATOM 754 C C . ALA A 1 102 ? 12.038 0.993 -12.639 1.00 95.56 102 ALA A C 1
ATOM 756 O O . ALA A 1 102 ? 12.775 0.977 -13.622 1.00 95.56 102 ALA A O 1
ATOM 757 N N . LYS A 1 103 ? 10.934 1.749 -12.591 1.00 95.38 103 LYS A N 1
ATOM 758 C CA . LYS A 1 103 ? 10.525 2.625 -13.691 1.00 95.38 103 LYS A CA 1
ATOM 759 C C . LYS A 1 103 ? 11.556 3.719 -13.980 1.00 95.38 103 LYS A C 1
ATOM 761 O O . LYS A 1 103 ? 11.846 3.973 -15.142 1.00 95.38 103 LYS A O 1
ATOM 766 N N . SER A 1 104 ? 12.103 4.360 -12.946 1.00 95.50 104 SER A N 1
ATOM 767 C CA . SER A 1 104 ? 13.140 5.387 -13.112 1.00 95.50 104 SER A CA 1
ATOM 768 C C . SER A 1 104 ? 14.403 4.823 -13.765 1.00 95.50 104 SER A C 1
ATOM 770 O O . SER A 1 104 ? 14.988 5.476 -14.624 1.00 95.50 104 SER A O 1
ATOM 772 N N . ASP A 1 105 ? 14.808 3.610 -13.388 1.00 96.19 105 ASP A N 1
ATOM 773 C CA . ASP A 1 105 ? 15.977 2.952 -13.977 1.00 96.19 105 ASP A CA 1
ATOM 774 C C . ASP A 1 105 ? 15.731 2.550 -15.441 1.00 96.19 105 ASP A C 1
ATOM 776 O O . ASP A 1 105 ? 16.640 2.633 -16.268 1.00 96.19 105 ASP A O 1
ATOM 780 N N . LEU A 1 106 ? 14.502 2.140 -15.783 1.00 96.12 106 LEU A N 1
ATOM 781 C CA . LEU A 1 106 ? 14.111 1.871 -17.170 1.00 96.12 106 LEU A CA 1
ATOM 782 C C . LEU A 1 106 ? 14.069 3.142 -18.024 1.00 96.12 106 LEU A C 1
ATOM 784 O O . LEU A 1 106 ? 14.498 3.095 -19.172 1.00 96.12 106 LEU A O 1
ATOM 788 N N . ASP A 1 107 ? 13.605 4.267 -17.477 1.00 95.75 107 ASP A N 1
ATOM 789 C CA . ASP A 1 107 ? 13.616 5.569 -18.161 1.00 95.75 107 ASP A CA 1
ATOM 790 C C . ASP A 1 107 ? 15.053 6.021 -18.479 1.00 95.75 107 ASP A C 1
ATOM 792 O O . ASP A 1 107 ? 15.358 6.460 -19.590 1.00 95.75 107 ASP A O 1
ATOM 796 N N . GLU A 1 108 ? 15.982 5.833 -17.532 1.00 96.19 108 GLU A N 1
ATOM 797 C CA . GLU A 1 108 ? 17.411 6.096 -17.744 1.00 96.19 108 GLU A CA 1
ATOM 798 C C . GLU A 1 108 ? 18.008 5.162 -18.811 1.00 96.19 108 GLU A C 1
ATOM 800 O O . GLU A 1 108 ? 18.740 5.609 -19.705 1.00 96.19 108 GLU A O 1
ATOM 805 N N . ALA A 1 109 ? 17.682 3.867 -18.751 1.00 95.00 109 ALA A N 1
ATOM 806 C CA . ALA A 1 109 ? 18.132 2.890 -19.737 1.00 95.00 109 ALA A CA 1
ATOM 807 C C . ALA A 1 109 ? 17.599 3.219 -21.140 1.00 95.00 109 ALA A C 1
ATOM 809 O O . ALA A 1 109 ? 18.370 3.185 -22.100 1.00 95.00 109 ALA A O 1
ATOM 810 N N . GLN A 1 110 ? 16.323 3.597 -21.255 1.00 95.62 110 GLN A N 1
ATOM 811 C CA . GLN A 1 110 ? 15.692 4.017 -22.506 1.00 95.62 110 GLN A CA 1
ATOM 812 C C . GLN A 1 110 ? 16.332 5.296 -23.050 1.00 95.62 110 GLN A C 1
ATOM 814 O O . GLN A 1 110 ? 16.695 5.362 -24.221 1.00 95.62 110 GLN A O 1
ATOM 819 N N . SER A 1 111 ? 16.550 6.293 -22.194 1.00 94.94 111 SER A N 1
ATOM 820 C CA . SER A 1 111 ? 17.223 7.536 -22.579 1.00 94.94 111 SER A CA 1
ATOM 821 C C . SER A 1 111 ? 18.639 7.277 -23.102 1.00 94.94 111 SER A C 1
ATOM 823 O O . SER A 1 111 ? 19.086 7.918 -24.054 1.00 94.94 111 SER A O 1
ATOM 825 N N . THR A 1 112 ? 19.356 6.327 -22.495 1.00 93.56 112 THR A N 1
ATOM 826 C CA . THR A 1 112 ? 20.689 5.908 -22.954 1.00 93.56 112 THR A CA 1
ATOM 827 C C . THR A 1 112 ? 20.599 5.162 -24.282 1.00 93.56 112 THR A C 1
ATOM 829 O O . THR A 1 112 ? 21.394 5.413 -25.183 1.00 93.56 112 THR A O 1
ATOM 832 N N . TRP A 1 113 ? 19.615 4.275 -24.430 1.00 92.81 113 TRP A N 1
ATOM 833 C CA . TRP A 1 113 ? 19.360 3.549 -25.670 1.00 92.81 113 TRP A CA 1
ATOM 834 C C . TRP A 1 113 ? 19.121 4.502 -26.848 1.00 92.81 113 TRP A C 1
ATOM 836 O O . TRP A 1 113 ? 19.735 4.348 -27.905 1.00 92.81 113 TRP A O 1
ATOM 846 N N . GLU A 1 114 ? 18.285 5.525 -26.664 1.00 92.06 114 GLU A N 1
ATOM 847 C CA . GLU A 1 114 ? 17.999 6.550 -27.678 1.00 92.06 114 GLU A CA 1
ATOM 848 C C . GLU A 1 114 ? 19.244 7.364 -28.058 1.00 92.06 114 GLU A C 1
ATOM 850 O O . GLU A 1 114 ? 19.467 7.651 -29.234 1.00 92.06 114 GLU A O 1
ATOM 855 N N . GLN A 1 115 ? 20.099 7.694 -27.085 1.00 88.81 115 GLN A N 1
ATOM 856 C CA . GLN A 1 115 ? 21.362 8.394 -27.345 1.00 88.81 115 GLN A CA 1
ATOM 857 C C . GLN A 1 115 ? 22.328 7.535 -28.166 1.00 88.81 115 GLN A C 1
ATOM 859 O O . GLN A 1 115 ? 22.853 7.998 -29.175 1.00 88.81 115 GLN A O 1
ATOM 864 N N . VAL A 1 116 ? 22.528 6.279 -27.760 1.00 85.31 116 VAL A N 1
ATOM 865 C CA . VAL A 1 116 ? 23.451 5.347 -28.424 1.00 85.31 116 VAL A CA 1
ATOM 866 C C . VAL A 1 116 ? 22.986 5.030 -29.846 1.00 85.31 116 VAL A C 1
ATOM 868 O O . VAL A 1 116 ? 23.794 5.047 -30.766 1.00 85.31 116 VAL A O 1
ATOM 871 N N . THR A 1 117 ? 21.688 4.791 -30.052 1.00 82.25 117 THR A N 1
ATOM 872 C CA . THR A 1 117 ? 21.131 4.488 -31.387 1.00 82.25 117 THR A CA 1
ATOM 873 C C . THR A 1 117 ? 21.146 5.676 -32.348 1.00 82.25 117 THR A C 1
ATOM 875 O O . THR A 1 117 ? 21.008 5.490 -33.556 1.00 82.25 117 THR A O 1
ATOM 878 N N . THR A 1 118 ? 21.325 6.894 -31.834 1.00 82.00 118 THR A N 1
ATOM 879 C CA . THR A 1 118 ? 21.473 8.099 -32.657 1.00 82.00 118 THR A CA 1
ATOM 880 C C . THR A 1 118 ? 22.912 8.272 -33.175 1.00 82.00 118 THR A C 1
ATOM 882 O O . THR A 1 118 ? 23.107 8.920 -34.205 1.00 82.00 118 THR A O 1
ATOM 885 N N . ASP A 1 119 ? 23.915 7.676 -32.519 1.00 74.06 119 ASP A N 1
ATOM 886 C CA . ASP A 1 119 ? 25.316 7.714 -32.955 1.00 74.06 119 ASP A CA 1
ATOM 887 C C . ASP A 1 119 ? 25.605 6.622 -34.006 1.00 74.06 119 ASP A C 1
ATOM 889 O O . ASP A 1 119 ? 25.320 5.442 -33.826 1.00 74.06 119 ASP A O 1
ATOM 893 N N . TRP A 1 120 ? 26.180 7.021 -35.143 1.00 61.41 120 TRP A N 1
ATOM 894 C CA . TRP A 1 120 ? 26.217 6.247 -36.398 1.00 61.41 120 TRP A CA 1
ATOM 895 C C . TRP A 1 120 ? 27.251 5.097 -36.457 1.00 61.41 120 TRP A C 1
ATOM 897 O O . TRP A 1 120 ? 27.636 4.680 -37.550 1.00 61.41 120 TRP A O 1
ATOM 907 N N . ASP A 1 121 ? 27.747 4.598 -35.323 1.00 75.62 121 ASP A N 1
ATOM 908 C CA . ASP A 1 121 ? 28.757 3.526 -35.287 1.00 75.62 121 ASP A CA 1
ATOM 909 C C . ASP A 1 121 ? 28.127 2.184 -34.832 1.00 75.62 121 ASP A C 1
ATOM 911 O O . ASP A 1 121 ? 27.721 2.057 -33.677 1.00 75.62 121 ASP A O 1
ATOM 915 N N . PRO A 1 122 ? 27.990 1.181 -35.723 1.00 70.75 122 PRO A N 1
ATOM 916 C CA . PRO A 1 122 ? 27.241 -0.043 -35.427 1.00 70.75 122 PRO A CA 1
ATOM 9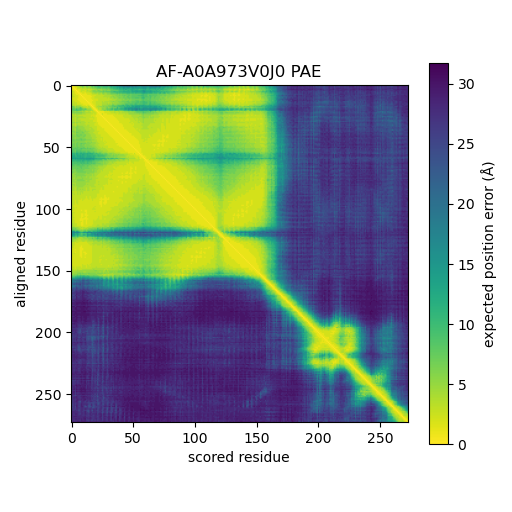17 C C . PRO A 1 122 ? 27.927 -1.027 -34.468 1.00 70.75 122 PRO A C 1
ATOM 919 O O . PRO A 1 122 ? 27.236 -1.745 -33.752 1.00 70.75 122 PRO A O 1
ATOM 922 N N . GLU 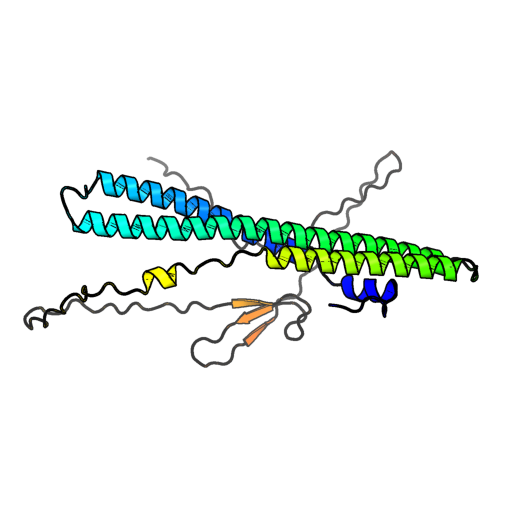A 1 123 ? 29.264 -1.109 -34.441 1.00 76.00 123 GLU A N 1
ATOM 923 C CA . GLU A 1 123 ? 29.950 -2.217 -33.745 1.00 76.00 123 GLU A CA 1
ATOM 924 C C . GLU A 1 123 ? 29.961 -2.056 -32.217 1.00 76.00 123 GLU A C 1
ATOM 926 O O . GLU A 1 123 ? 29.877 -3.039 -31.479 1.00 76.00 123 GLU A O 1
ATOM 931 N N . TRP A 1 124 ? 30.036 -0.822 -31.712 1.00 81.50 124 TRP A N 1
ATOM 932 C CA . TRP A 1 124 ? 29.964 -0.568 -30.267 1.00 81.50 124 TRP A CA 1
ATOM 933 C C . TRP A 1 124 ? 28.520 -0.587 -29.738 1.00 81.50 124 TRP A C 1
ATOM 935 O O . TRP A 1 124 ? 28.306 -0.864 -28.551 1.00 81.50 124 TRP A O 1
ATOM 945 N N . TRP A 1 125 ? 27.534 -0.329 -30.606 1.00 85.38 125 TRP A N 1
ATOM 946 C CA . TRP A 1 125 ? 26.117 -0.311 -30.248 1.00 85.38 125 TRP A CA 1
ATOM 947 C C . TRP A 1 125 ? 25.627 -1.684 -29.791 1.00 85.38 125 TRP A C 1
ATOM 949 O O . TRP A 1 125 ? 25.009 -1.760 -28.731 1.00 85.38 125 TRP A O 1
ATOM 959 N N . ASP A 1 126 ? 25.960 -2.762 -30.506 1.00 85.06 126 ASP A N 1
ATOM 960 C CA . ASP A 1 126 ? 25.517 -4.123 -30.161 1.00 85.06 126 ASP A CA 1
ATOM 961 C C . ASP A 1 126 ? 25.921 -4.517 -28.728 1.00 85.06 126 ASP A C 1
ATOM 963 O O . ASP A 1 126 ? 25.120 -5.057 -27.959 1.00 85.06 126 ASP A O 1
ATOM 967 N N . GLY A 1 127 ? 27.155 -4.188 -28.328 1.00 88.00 127 GLY A N 1
ATOM 968 C CA . GLY A 1 127 ? 27.653 -4.453 -26.976 1.00 88.00 127 GLY A CA 1
ATOM 969 C C . GLY A 1 127 ? 26.957 -3.610 -25.903 1.00 88.00 127 GLY A C 1
ATOM 970 O O . GLY A 1 127 ? 26.623 -4.114 -24.826 1.00 88.00 127 GLY A O 1
ATOM 971 N N . MET A 1 128 ? 26.700 -2.333 -26.191 1.00 89.19 128 MET A N 1
ATOM 972 C CA . MET A 1 128 ? 25.979 -1.445 -25.274 1.00 89.19 128 MET A CA 1
ATOM 973 C C . MET A 1 128 ? 24.505 -1.825 -25.137 1.00 89.19 128 MET A C 1
ATOM 975 O O . MET A 1 128 ? 23.989 -1.860 -24.020 1.00 89.19 128 MET A O 1
ATOM 979 N N . ALA A 1 129 ? 23.844 -2.167 -26.241 1.00 89.31 129 ALA A N 1
ATOM 980 C CA . ALA A 1 129 ? 22.470 -2.646 -26.273 1.00 89.31 129 ALA A CA 1
ATOM 981 C C . ALA A 1 129 ? 22.311 -3.933 -25.454 1.00 89.31 129 ALA A C 1
ATOM 983 O O . ALA A 1 129 ? 21.410 -4.023 -24.620 1.00 89.31 129 ALA A O 1
ATOM 984 N N . ALA A 1 130 ? 23.222 -4.899 -25.618 1.00 91.69 130 ALA A N 1
ATOM 985 C CA . ALA A 1 130 ? 23.225 -6.128 -24.826 1.00 91.69 130 ALA A CA 1
ATOM 986 C C . ALA A 1 130 ? 23.328 -5.840 -23.319 1.00 91.69 130 ALA A C 1
ATOM 988 O O . ALA A 1 130 ? 22.545 -6.378 -22.536 1.00 91.69 130 ALA A O 1
ATOM 989 N N . ARG A 1 131 ? 24.230 -4.934 -22.919 1.00 94.12 131 ARG A N 1
ATOM 990 C CA . ARG A 1 131 ? 24.420 -4.548 -21.513 1.00 94.12 131 ARG A CA 1
ATOM 991 C C . ARG A 1 131 ? 23.218 -3.801 -20.927 1.00 94.12 131 ARG A C 1
ATOM 993 O O . ARG A 1 131 ? 22.866 -4.022 -19.770 1.00 94.12 131 ARG A O 1
ATOM 1000 N N . LEU A 1 132 ? 22.607 -2.900 -21.696 1.00 94.56 132 LEU A N 1
ATOM 1001 C CA . LEU A 1 132 ? 21.403 -2.179 -21.275 1.00 94.56 132 LEU A CA 1
ATOM 1002 C C . LEU A 1 132 ? 20.224 -3.141 -21.095 1.00 94.56 132 LEU A C 1
ATOM 1004 O O . LEU A 1 132 ? 19.538 -3.070 -20.077 1.00 94.56 132 LEU A O 1
ATOM 1008 N N . ASN A 1 133 ? 20.046 -4.078 -22.030 1.00 95.12 133 ASN A N 1
ATOM 1009 C CA . ASN A 1 133 ? 19.029 -5.122 -21.936 1.00 95.12 133 ASN A CA 1
ATOM 1010 C C . ASN A 1 133 ? 19.240 -6.008 -20.702 1.00 95.12 133 ASN A C 1
ATOM 1012 O O . ASN A 1 133 ? 18.301 -6.218 -19.943 1.00 95.12 133 ASN A O 1
ATOM 1016 N N . GLU A 1 134 ? 20.462 -6.492 -20.466 1.00 95.56 134 GLU A N 1
ATOM 1017 C CA . GLU A 1 134 ? 20.790 -7.304 -19.287 1.00 95.56 134 GLU A CA 1
ATOM 1018 C C . GLU A 1 134 ? 20.448 -6.566 -17.986 1.00 95.56 134 GLU A C 1
ATOM 1020 O O . GLU A 1 134 ? 19.666 -7.068 -17.180 1.00 95.56 134 GLU A O 1
ATOM 1025 N N . ARG A 1 135 ? 20.920 -5.321 -17.828 1.00 95.69 135 ARG A N 1
ATOM 1026 C CA . ARG A 1 135 ? 20.637 -4.509 -16.635 1.00 95.69 135 ARG A CA 1
ATOM 1027 C C . ARG A 1 135 ? 19.141 -4.250 -16.441 1.00 95.69 135 ARG A C 1
ATOM 1029 O O . ARG A 1 135 ? 18.654 -4.292 -15.312 1.00 95.69 135 ARG A O 1
ATOM 1036 N N . ALA A 1 136 ? 18.408 -3.962 -17.516 1.00 95.88 136 ALA A N 1
ATOM 1037 C CA . ALA A 1 136 ? 16.971 -3.712 -17.445 1.00 95.88 136 ALA A CA 1
ATOM 1038 C C . ALA A 1 136 ? 16.194 -4.962 -17.004 1.00 95.88 136 ALA A C 1
ATOM 1040 O O . ALA A 1 136 ? 15.323 -4.875 -16.138 1.00 95.88 136 ALA A O 1
ATOM 1041 N N . ARG A 1 137 ? 16.550 -6.141 -17.526 1.00 95.38 137 ARG A N 1
ATOM 1042 C CA . ARG A 1 137 ? 15.945 -7.414 -17.107 1.00 95.38 137 ARG A CA 1
ATOM 1043 C C . ARG A 1 137 ? 16.274 -7.761 -15.666 1.00 95.38 137 ARG A C 1
ATOM 1045 O O . ARG A 1 137 ? 15.373 -8.130 -14.919 1.00 95.38 137 ARG A O 1
ATOM 1052 N N . GLU A 1 138 ? 17.533 -7.607 -15.256 1.00 95.56 138 GLU A N 1
ATOM 1053 C CA . GLU A 1 138 ? 17.943 -7.800 -13.862 1.00 95.56 138 GLU A CA 1
ATOM 1054 C C . GLU A 1 138 ? 17.140 -6.895 -12.925 1.00 95.56 138 GLU A C 1
ATOM 1056 O O . GLU A 1 138 ? 16.673 -7.341 -11.873 1.00 95.56 138 GLU A O 1
ATOM 1061 N N . ARG A 1 139 ? 16.916 -5.635 -13.323 1.00 96.31 139 ARG A N 1
ATOM 1062 C CA . ARG A 1 139 ? 16.119 -4.685 -12.546 1.00 96.31 139 ARG A CA 1
ATOM 1063 C C . ARG A 1 139 ? 14.665 -5.126 -12.408 1.00 96.31 139 ARG A C 1
ATOM 1065 O O . ARG A 1 139 ? 14.139 -5.093 -11.295 1.00 96.31 139 ARG A O 1
ATOM 1072 N N . MET A 1 140 ? 14.035 -5.563 -13.497 1.00 95.62 140 MET A N 1
ATOM 1073 C CA . MET A 1 140 ? 12.649 -6.044 -13.477 1.00 95.62 140 MET A CA 1
ATOM 1074 C C . MET A 1 140 ? 12.502 -7.344 -12.685 1.00 95.62 140 MET A C 1
ATOM 1076 O O . MET A 1 140 ? 11.605 -7.458 -11.852 1.00 95.62 140 MET A O 1
ATOM 1080 N N . ALA A 1 141 ? 13.436 -8.284 -12.846 1.00 94.81 141 ALA A N 1
ATOM 1081 C CA . ALA A 1 141 ? 13.478 -9.514 -12.061 1.00 94.81 141 ALA A CA 1
ATOM 1082 C C . ALA A 1 141 ? 13.657 -9.233 -10.559 1.00 94.81 141 ALA A C 1
ATOM 1084 O O . ALA A 1 141 ? 13.016 -9.872 -9.721 1.00 94.81 141 ALA A O 1
ATOM 1085 N N . HIS A 1 142 ? 14.495 -8.253 -10.206 1.00 94.94 142 HIS A N 1
ATOM 1086 C CA . HIS A 1 142 ? 14.646 -7.804 -8.825 1.00 94.94 142 HIS A CA 1
ATOM 1087 C C . HIS A 1 142 ? 13.348 -7.198 -8.284 1.00 94.94 142 HIS A C 1
ATOM 1089 O O . HIS A 1 142 ? 12.915 -7.569 -7.193 1.00 94.94 142 HIS A O 1
ATOM 1095 N N . SER A 1 143 ? 12.708 -6.313 -9.052 1.00 94.69 143 SER A N 1
ATOM 1096 C CA . SER A 1 143 ? 11.439 -5.694 -8.667 1.00 94.69 143 SER A CA 1
ATOM 1097 C C . SER A 1 143 ? 10.360 -6.753 -8.415 1.00 94.69 143 SER A C 1
ATOM 1099 O O . SER A 1 143 ? 9.766 -6.776 -7.337 1.00 94.69 143 SER A O 1
ATOM 1101 N N . ASP A 1 144 ? 10.201 -7.722 -9.323 1.00 94.25 144 ASP A N 1
ATOM 1102 C CA . ASP A 1 144 ? 9.294 -8.865 -9.161 1.00 94.25 144 ASP A CA 1
ATOM 1103 C C . ASP A 1 144 ? 9.577 -9.654 -7.876 1.00 94.25 144 ASP A C 1
ATOM 1105 O O . ASP A 1 144 ? 8.654 -10.013 -7.139 1.00 94.25 144 ASP A O 1
ATOM 1109 N N . ALA A 1 145 ? 10.852 -9.919 -7.575 1.00 94.06 145 ALA A N 1
ATOM 1110 C CA . ALA A 1 145 ? 11.244 -10.629 -6.362 1.00 94.06 145 ALA A CA 1
ATOM 1111 C C . ALA A 1 145 ? 10.893 -9.834 -5.094 1.00 94.06 145 ALA A C 1
ATOM 1113 O O . ALA A 1 145 ? 10.385 -10.405 -4.124 1.00 94.06 145 ALA A O 1
ATOM 1114 N N . VAL A 1 146 ? 11.112 -8.517 -5.102 1.00 93.25 146 VAL A N 1
ATOM 1115 C CA . VAL A 1 146 ? 10.767 -7.623 -3.990 1.00 93.25 146 VAL A CA 1
ATOM 1116 C C . VAL A 1 146 ? 9.252 -7.543 -3.807 1.00 93.25 146 VAL A C 1
ATOM 1118 O O . VAL A 1 146 ? 8.779 -7.659 -2.674 1.00 93.25 146 VAL A O 1
ATOM 1121 N N . VAL A 1 147 ? 8.475 -7.412 -4.885 1.00 92.38 147 VAL A N 1
ATOM 1122 C CA . VAL A 1 147 ? 7.004 -7.411 -4.837 1.00 92.38 147 VAL A CA 1
ATOM 1123 C C . VAL A 1 147 ? 6.479 -8.755 -4.328 1.00 92.38 147 VAL A C 1
ATOM 1125 O O . VAL A 1 147 ? 5.622 -8.794 -3.443 1.00 92.38 147 VAL A O 1
ATOM 1128 N N . ALA A 1 148 ? 7.024 -9.873 -4.809 1.00 91.69 148 ALA A N 1
ATOM 1129 C CA . ALA A 1 148 ? 6.655 -11.210 -4.349 1.00 91.69 148 ALA A CA 1
ATOM 1130 C C . ALA A 1 148 ? 6.998 -11.441 -2.867 1.00 91.69 148 ALA A C 1
ATOM 1132 O O . ALA A 1 148 ? 6.248 -12.112 -2.158 1.00 91.69 148 ALA A O 1
ATOM 1133 N N . LEU A 1 149 ? 8.110 -10.885 -2.381 1.00 92.31 149 LEU A N 1
ATOM 1134 C CA . LEU A 1 149 ? 8.495 -10.955 -0.973 1.00 92.31 149 LEU A CA 1
ATOM 1135 C C . LEU A 1 149 ? 7.533 -10.147 -0.094 1.00 92.31 149 LEU A C 1
ATOM 1137 O O . LEU A 1 149 ? 7.010 -10.664 0.892 1.00 92.31 149 LEU A O 1
ATOM 1141 N N . HIS A 1 150 ? 7.282 -8.891 -0.461 1.00 90.50 150 HIS A N 1
ATOM 1142 C CA . HIS A 1 150 ? 6.469 -7.972 0.332 1.00 90.50 150 HIS A CA 1
ATOM 1143 C C . HIS A 1 150 ? 4.980 -8.320 0.287 1.00 90.50 150 HIS A C 1
ATOM 1145 O O . HIS A 1 150 ? 4.307 -8.227 1.307 1.00 90.50 150 HIS A O 1
ATOM 1151 N N . SER A 1 151 ? 4.467 -8.822 -0.838 1.00 85.00 151 SER A N 1
ATOM 1152 C CA . SER A 1 151 ? 3.070 -9.269 -0.942 1.00 85.00 151 SER A CA 1
ATOM 1153 C C . SER A 1 151 ? 2.718 -10.418 0.012 1.00 85.00 151 SER A C 1
ATOM 1155 O O . SER A 1 151 ? 1.565 -10.565 0.405 1.00 85.00 151 SER A O 1
ATOM 1157 N N . ARG A 1 152 ? 3.701 -11.206 0.457 1.00 88.06 152 ARG A N 1
ATOM 1158 C CA . ARG A 1 152 ? 3.498 -12.243 1.483 1.00 88.06 152 ARG A CA 1
ATOM 1159 C C . ARG A 1 152 ? 3.435 -11.688 2.904 1.00 88.06 152 ARG A C 1
ATOM 1161 O O . ARG A 1 152 ? 3.011 -12.403 3.803 1.00 88.06 152 ARG A O 1
ATOM 1168 N N . ALA A 1 153 ? 3.877 -10.449 3.109 1.00 88.31 153 ALA A N 1
ATOM 1169 C CA . ALA A 1 153 ? 3.874 -9.782 4.406 1.00 88.31 153 ALA A CA 1
ATOM 1170 C C . ALA A 1 153 ? 2.563 -9.032 4.693 1.00 88.31 153 ALA A C 1
ATOM 1172 O O . ALA A 1 153 ? 2.427 -8.458 5.772 1.00 88.31 153 ALA A O 1
ATOM 1173 N N . PHE A 1 154 ? 1.603 -9.030 3.759 1.00 86.44 154 PHE A N 1
ATOM 1174 C CA . PHE A 1 154 ? 0.276 -8.481 4.016 1.00 86.44 154 PHE A CA 1
ATOM 1175 C C . PHE A 1 154 ? -0.422 -9.250 5.138 1.00 86.44 154 PHE A C 1
ATOM 1177 O O . PHE A 1 154 ? -0.552 -10.474 5.099 1.00 86.44 154 PHE A O 1
ATOM 1184 N N . ILE A 1 155 ? -0.906 -8.505 6.125 1.00 88.12 155 ILE A N 1
ATOM 1185 C CA . ILE A 1 155 ? -1.695 -9.024 7.233 1.00 88.12 155 ILE A CA 1
ATOM 1186 C C . ILE A 1 155 ? -3.162 -8.982 6.818 1.00 88.12 155 ILE A C 1
ATOM 1188 O O . ILE A 1 155 ? -3.698 -7.923 6.475 1.00 88.12 155 ILE A O 1
ATOM 1192 N N . ALA A 1 156 ? -3.818 -10.141 6.851 1.00 81.19 156 ALA A N 1
ATOM 1193 C CA . ALA A 1 156 ? -5.259 -10.216 6.683 1.00 81.19 156 ALA A CA 1
ATOM 1194 C C . ALA A 1 156 ? -5.936 -9.572 7.898 1.00 81.19 156 ALA A C 1
ATOM 1196 O O . ALA A 1 156 ? -5.745 -10.009 9.033 1.00 81.19 156 ALA A O 1
ATOM 1197 N N . CYS A 1 157 ? -6.731 -8.534 7.659 1.00 66.12 157 CYS A N 1
ATOM 1198 C CA . CYS A 1 157 ? -7.566 -7.958 8.699 1.00 66.12 157 CYS A CA 1
ATOM 1199 C C . CYS A 1 157 ? -8.717 -8.925 8.997 1.00 66.12 157 CYS A C 1
ATOM 1201 O O . CYS A 1 157 ? -9.512 -9.223 8.103 1.00 66.12 157 CYS A O 1
ATOM 1203 N N . ALA A 1 158 ? -8.826 -9.403 10.237 1.00 63.44 158 ALA A N 1
ATOM 1204 C CA . ALA A 1 158 ? -10.037 -10.082 10.683 1.00 63.44 158 ALA A CA 1
ATOM 1205 C C . ALA A 1 158 ? -11.213 -9.096 10.602 1.00 63.44 158 ALA A C 1
ATOM 1207 O O . ALA A 1 158 ? -11.075 -7.924 10.961 1.00 63.44 158 ALA A O 1
ATOM 1208 N N . HIS A 1 159 ? -12.356 -9.538 10.077 1.00 57.69 159 HIS A N 1
ATOM 1209 C CA . HIS A 1 159 ? -13.514 -8.666 9.932 1.00 57.69 159 HIS A CA 1
ATOM 1210 C C . HIS A 1 159 ? -14.270 -8.596 11.274 1.00 57.69 159 HIS A C 1
ATOM 1212 O O . HIS A 1 159 ? -14.833 -9.608 11.688 1.00 57.69 159 HIS A O 1
ATOM 1218 N N . PRO A 1 160 ? -14.389 -7.424 11.931 1.00 55.34 160 PRO A N 1
ATOM 1219 C CA . PRO A 1 160 ? -15.012 -7.314 13.261 1.00 55.34 160 PRO A CA 1
ATOM 1220 C C . PRO A 1 160 ? -16.496 -7.725 13.276 1.00 55.34 160 PRO A C 1
ATOM 1222 O O . PRO A 1 160 ? -17.042 -8.155 14.289 1.00 55.34 160 PRO A O 1
ATOM 1225 N N . ALA A 1 161 ? -17.182 -7.645 12.129 1.00 53.41 161 ALA A N 1
ATOM 1226 C CA . ALA A 1 161 ? -18.569 -8.113 12.029 1.00 53.41 161 ALA A CA 1
ATOM 1227 C C . ALA A 1 161 ? -18.736 -9.641 12.111 1.00 53.41 161 ALA A C 1
ATOM 1229 O O . ALA A 1 161 ? -19.866 -10.100 12.251 1.00 53.41 161 ALA A O 1
ATOM 1230 N N . GLU A 1 162 ? -17.669 -10.435 11.999 1.00 53.69 162 GLU A N 1
ATOM 1231 C CA . GLU A 1 162 ? -17.769 -11.883 12.208 1.00 53.69 162 GLU A CA 1
ATOM 1232 C C . GLU A 1 162 ? -17.899 -12.202 13.708 1.00 53.69 162 GLU A C 1
ATOM 1234 O O . GLU A 1 162 ? -18.729 -13.030 14.083 1.00 53.69 162 GLU A O 1
ATOM 1239 N N . SER A 1 163 ? -17.216 -11.431 14.565 1.00 49.81 163 SER A N 1
ATOM 1240 C CA . SER A 1 163 ? -17.322 -11.470 16.030 1.00 49.81 163 SER A CA 1
ATOM 1241 C C . SER A 1 163 ? -18.712 -11.042 16.527 1.00 49.81 163 SER A C 1
ATOM 1243 O O . SER A 1 163 ? -19.294 -11.682 17.399 1.00 49.81 163 SER A O 1
ATOM 1245 N N . LEU A 1 164 ? -19.289 -9.989 15.932 1.00 52.72 164 LEU A N 1
ATOM 1246 C CA . LEU A 1 164 ? -20.598 -9.434 16.325 1.00 52.72 164 LEU A CA 1
ATOM 1247 C C . LEU A 1 164 ? -21.811 -10.219 15.793 1.00 52.72 164 LEU A C 1
ATOM 1249 O O . LEU A 1 164 ? -22.933 -9.985 16.235 1.00 52.72 164 LEU A O 1
ATOM 1253 N N . ARG A 1 165 ? -21.618 -11.132 14.832 1.00 53.28 165 ARG A N 1
ATOM 1254 C CA . ARG A 1 165 ? -22.687 -11.998 14.293 1.00 53.28 165 ARG A CA 1
ATOM 1255 C C . ARG A 1 165 ? -22.921 -13.262 15.111 1.00 53.28 165 ARG A C 1
ATOM 1257 O O . ARG A 1 165 ? -23.883 -13.981 14.835 1.00 53.28 165 ARG A O 1
ATOM 1264 N N . ALA A 1 166 ? -22.072 -13.544 16.095 1.00 49.94 166 ALA A N 1
ATOM 1265 C CA . ALA A 1 166 ? -22.360 -14.567 17.083 1.00 49.94 166 ALA A CA 1
ATOM 1266 C C . ALA A 1 166 ? -23.495 -14.060 17.985 1.00 49.94 166 ALA A C 1
ATOM 1268 O O . ALA A 1 166 ? -23.251 -13.433 19.013 1.00 49.94 166 ALA A O 1
ATOM 1269 N N . ASP A 1 167 ? -24.742 -14.303 17.569 1.00 47.91 167 ASP A N 1
ATOM 1270 C CA . ASP A 1 167 ? -25.921 -14.089 18.407 1.00 47.91 167 ASP A CA 1
ATOM 1271 C C . ASP A 1 167 ? -25.659 -14.736 19.781 1.00 47.91 167 ASP A C 1
ATOM 1273 O O . ASP A 1 167 ? -25.428 -15.952 19.845 1.00 47.91 167 ASP A O 1
ATOM 1277 N N . PRO A 1 168 ? -25.681 -13.979 20.895 1.00 50.16 168 PRO A N 1
ATOM 1278 C CA . PRO A 1 168 ? -25.606 -14.593 22.206 1.00 50.16 168 PRO A CA 1
ATOM 1279 C C . PRO A 1 168 ? -26.818 -15.526 22.361 1.00 50.16 168 PRO A C 1
ATOM 1281 O O . PRO A 1 168 ? -27.955 -15.112 22.095 1.00 50.16 168 PRO A O 1
ATOM 1284 N N . PRO A 1 169 ? -26.630 -16.786 22.792 1.00 45.19 169 PRO A N 1
ATOM 1285 C CA . PRO A 1 169 ? -27.746 -17.693 23.000 1.00 45.19 169 PRO A CA 1
ATOM 1286 C C . PRO A 1 169 ? -28.598 -17.171 24.165 1.00 45.19 169 PRO A C 1
ATOM 1288 O O . PRO A 1 169 ? -28.279 -17.409 25.324 1.00 45.19 169 PRO A O 1
ATOM 1291 N N . GLY A 1 170 ? -29.693 -16.460 23.871 1.00 47.78 170 GLY A N 1
ATOM 1292 C CA . GLY A 1 170 ? -30.774 -16.265 24.847 1.00 47.78 170 GLY A CA 1
ATOM 1293 C C . GLY A 1 170 ? -31.369 -14.871 25.046 1.00 47.78 170 GLY A C 1
ATOM 1294 O O . GLY A 1 170 ? -32.191 -14.729 25.949 1.00 47.78 170 GLY A O 1
ATOM 1295 N N . HIS A 1 171 ? -31.056 -13.850 24.243 1.00 47.38 171 HIS A N 1
ATOM 1296 C CA . HIS A 1 171 ? -31.737 -12.545 24.347 1.00 47.38 171 HIS A CA 1
ATOM 1297 C C . HIS A 1 171 ? -32.517 -12.173 23.084 1.00 47.38 171 HIS A C 1
ATOM 1299 O O . HIS A 1 171 ? -32.311 -11.140 22.458 1.00 47.38 171 HIS A O 1
ATOM 1305 N N . ARG A 1 172 ? -33.514 -13.001 22.748 1.00 42.38 172 ARG A N 1
ATOM 1306 C CA . ARG A 1 172 ? -34.698 -12.469 22.064 1.00 42.38 172 ARG A CA 1
ATOM 1307 C C . ARG A 1 172 ? -35.541 -11.754 23.121 1.00 42.38 172 ARG A C 1
ATOM 1309 O O . ARG A 1 172 ? -36.021 -12.443 24.026 1.00 42.38 172 ARG A O 1
ATOM 1316 N N . PRO A 1 173 ? -35.763 -10.429 23.042 1.00 44.28 173 PRO A N 1
ATOM 1317 C CA . PRO A 1 173 ? -36.812 -9.816 23.839 1.00 44.28 173 PRO A CA 1
ATOM 1318 C C . PRO A 1 173 ? -38.106 -10.554 23.499 1.00 44.28 173 PRO A C 1
ATOM 1320 O O . PRO A 1 173 ? -38.501 -10.622 22.334 1.00 44.28 173 PRO A O 1
ATOM 1323 N N . SER A 1 174 ? -38.725 -11.188 24.499 1.00 47.50 174 SER A N 1
ATOM 1324 C CA . SER A 1 174 ? -40.061 -11.752 24.330 1.00 47.50 174 SER A CA 1
ATOM 1325 C C . SER A 1 174 ? -40.949 -10.629 23.819 1.00 47.50 174 SER A C 1
ATOM 1327 O O . SER A 1 174 ? -41.206 -9.664 24.540 1.00 47.50 174 SER A O 1
ATOM 1329 N N . ALA A 1 175 ? -41.387 -10.742 22.566 1.00 43.94 175 ALA A N 1
ATOM 1330 C CA . ALA A 1 175 ? -42.444 -9.912 22.033 1.00 43.94 175 ALA A CA 1
ATOM 1331 C C . ALA A 1 175 ? -43.672 -10.173 22.908 1.00 43.94 175 ALA A C 1
ATOM 1333 O O . ALA A 1 175 ? -44.340 -11.200 22.790 1.00 43.94 175 ALA A O 1
ATOM 1334 N N . LYS A 1 176 ? -43.905 -9.273 23.863 1.00 46.56 176 LYS A N 1
ATOM 1335 C CA . LYS A 1 176 ? -45.111 -9.268 24.679 1.00 46.56 176 LYS A CA 1
ATOM 1336 C C . LYS A 1 176 ? -46.284 -9.178 23.693 1.00 46.56 176 LYS A C 1
ATOM 1338 O O . LYS A 1 176 ? -46.275 -8.259 22.871 1.00 46.56 176 LYS A O 1
ATOM 1343 N N . PRO A 1 177 ? -47.244 -10.119 23.695 1.00 45.09 177 PRO A N 1
ATOM 1344 C CA . PRO A 1 177 ? -48.385 -10.035 22.795 1.00 45.09 177 PRO A CA 1
ATOM 1345 C C . PRO A 1 177 ? -49.099 -8.704 23.041 1.00 45.09 177 PRO A C 1
ATOM 1347 O O . PRO A 1 177 ? -49.311 -8.313 24.190 1.00 45.09 177 PRO A O 1
ATOM 1350 N N . ALA A 1 178 ? -49.372 -7.986 21.951 1.00 46.53 178 ALA A N 1
ATOM 1351 C CA . ALA A 1 178 ? -49.944 -6.651 21.976 1.00 46.53 178 ALA A CA 1
ATOM 1352 C C . ALA A 1 178 ? -51.259 -6.641 22.769 1.00 46.53 178 ALA A C 1
ATOM 1354 O O . ALA A 1 178 ? -52.189 -7.389 22.469 1.00 46.53 178 ALA A O 1
ATOM 1355 N N . ASP A 1 179 ? -51.307 -5.785 23.784 1.00 48.69 179 ASP A N 1
ATOM 1356 C CA . ASP A 1 179 ? -52.506 -5.473 24.553 1.00 48.69 179 ASP A CA 1
ATOM 1357 C C . ASP A 1 179 ? -53.440 -4.622 23.663 1.00 48.69 179 ASP A C 1
ATOM 1359 O O . ASP A 1 179 ? -53.013 -3.561 23.194 1.00 48.69 179 ASP A O 1
ATOM 1363 N N . PRO A 1 180 ? -54.682 -5.049 23.363 1.00 48.34 180 PRO A N 1
ATOM 1364 C CA . PRO A 1 180 ? -55.559 -4.375 22.397 1.00 48.34 180 PRO A CA 1
ATOM 1365 C C . PRO A 1 180 ? -56.145 -3.030 22.877 1.00 48.34 180 PRO A C 1
ATOM 1367 O O . PRO A 1 180 ? -57.043 -2.494 22.231 1.00 48.34 180 PRO A O 1
ATOM 1370 N N . ALA A 1 181 ? -55.670 -2.468 23.991 1.00 45.16 181 ALA A N 1
ATOM 1371 C CA . ALA A 1 181 ? -56.287 -1.309 24.639 1.00 45.16 181 ALA A CA 1
ATOM 1372 C C . ALA A 1 181 ? -55.595 0.050 24.399 1.00 45.16 181 ALA A C 1
ATOM 1374 O O . ALA A 1 181 ? -56.028 1.039 24.989 1.00 45.16 181 ALA A O 1
ATOM 1375 N N . ASN A 1 182 ? -54.562 0.150 23.550 1.00 49.22 182 ASN A N 1
ATOM 1376 C CA . ASN A 1 182 ? -53.880 1.430 23.310 1.00 49.22 182 ASN A CA 1
ATOM 1377 C C . ASN A 1 182 ? -54.109 1.951 21.873 1.00 49.22 182 ASN A C 1
ATOM 1379 O O . ASN A 1 182 ? -53.670 1.297 20.923 1.00 49.22 182 ASN A O 1
ATOM 1383 N N . PRO A 1 183 ? -54.784 3.101 21.669 1.00 45.69 183 PRO A N 1
ATOM 1384 C CA . PRO A 1 183 ? -54.943 3.686 20.344 1.00 45.69 183 PRO A CA 1
ATOM 1385 C C . PRO A 1 183 ? -53.587 4.177 19.819 1.00 45.69 183 PRO A C 1
ATOM 1387 O O . PRO A 1 183 ? -52.835 4.866 20.504 1.00 45.69 183 PRO A O 1
ATOM 1390 N N . ALA A 1 184 ? -53.285 3.768 18.591 1.00 40.88 184 ALA A N 1
ATOM 1391 C CA . ALA A 1 184 ? -52.009 3.926 17.913 1.00 40.88 184 ALA A CA 1
ATOM 1392 C C . ALA A 1 184 ? -51.486 5.375 17.882 1.00 40.88 184 ALA A C 1
ATOM 1394 O O . ALA A 1 184 ? -52.177 6.295 17.442 1.00 40.88 184 ALA A O 1
ATOM 1395 N N . LEU A 1 185 ? -50.211 5.548 18.243 1.00 47.31 185 LEU A N 1
ATOM 1396 C CA . LEU A 1 185 ? -49.395 6.624 17.681 1.00 47.31 185 LEU A CA 1
ATOM 1397 C C . LEU A 1 185 ? -49.228 6.355 16.173 1.00 47.31 185 LEU A C 1
ATOM 1399 O O . LEU A 1 185 ? -49.076 5.194 15.783 1.00 47.31 185 LEU A O 1
ATOM 1403 N N . PRO A 1 186 ? -49.263 7.384 15.311 1.00 42.41 186 PRO A N 1
ATOM 1404 C CA . PRO A 1 186 ? -49.091 7.190 13.880 1.00 42.41 186 PRO A CA 1
ATOM 1405 C C . PRO A 1 186 ? -47.696 6.626 13.595 1.00 42.41 186 PRO A C 1
ATOM 1407 O O . PRO A 1 186 ? -46.686 7.234 13.949 1.00 42.41 186 PRO A O 1
ATOM 1410 N N . ASN A 1 187 ? -47.661 5.463 12.938 1.00 46.69 187 ASN A N 1
ATOM 1411 C CA . ASN A 1 187 ? -46.475 4.921 12.285 1.00 46.69 187 ASN A CA 1
ATOM 1412 C C . ASN A 1 187 ? -45.942 5.977 11.308 1.00 46.69 187 ASN A C 1
ATOM 1414 O O . ASN A 1 187 ? -46.479 6.157 10.215 1.00 46.69 187 ASN A O 1
ATOM 1418 N N . ALA A 1 188 ? -44.893 6.689 11.708 1.00 41.59 188 ALA A N 1
ATOM 1419 C CA . ALA A 1 188 ? -44.057 7.417 10.776 1.00 41.59 188 ALA A CA 1
ATOM 1420 C C . ALA A 1 188 ? -43.131 6.388 10.123 1.00 41.59 188 ALA A C 1
ATOM 1422 O O . ALA A 1 188 ? -42.073 6.064 10.658 1.00 41.59 188 ALA A O 1
ATOM 1423 N N . GLU A 1 189 ? -43.554 5.836 8.985 1.00 44.00 189 GLU A N 1
ATOM 1424 C CA . GLU A 1 189 ? -42.611 5.198 8.071 1.00 44.00 189 GLU A CA 1
ATOM 1425 C C . GLU A 1 189 ? -41.508 6.220 7.749 1.00 44.00 189 GLU A C 1
ATOM 1427 O O . GLU A 1 189 ? -41.825 7.356 7.363 1.00 44.00 189 GLU A O 1
ATOM 1432 N N . PRO A 1 190 ? -40.220 5.882 7.925 1.00 39.88 190 PRO A N 1
ATOM 1433 C CA . PRO A 1 190 ? -39.154 6.755 7.481 1.00 39.88 190 PRO A CA 1
ATOM 1434 C C . PRO A 1 190 ? -39.238 6.838 5.957 1.00 39.88 190 PRO A C 1
ATOM 1436 O O . PRO A 1 190 ? -38.993 5.874 5.237 1.00 39.88 190 PRO A O 1
ATOM 1439 N N . LYS A 1 191 ? -39.625 8.013 5.462 1.00 43.19 191 LYS A N 1
ATOM 1440 C CA . LYS A 1 191 ? -39.522 8.373 4.051 1.00 43.19 191 LYS A CA 1
ATOM 1441 C C . LYS A 1 191 ? -38.029 8.473 3.728 1.00 43.19 191 LYS A C 1
ATOM 1443 O O . LYS A 1 191 ? -37.431 9.533 3.898 1.00 43.19 191 LYS A O 1
ATOM 1448 N N . GLU A 1 192 ? -37.412 7.362 3.338 1.00 44.22 192 GLU A N 1
ATOM 1449 C CA . GLU A 1 192 ? -36.048 7.368 2.812 1.00 44.22 192 GLU A CA 1
ATOM 1450 C C . GLU A 1 192 ? -36.021 8.269 1.572 1.00 44.22 192 GLU A C 1
ATOM 1452 O O . GLU A 1 192 ? -36.711 8.029 0.577 1.00 44.22 192 GLU A O 1
ATOM 1457 N N . ALA A 1 193 ? -35.279 9.371 1.662 1.00 46.62 193 ALA A N 1
ATOM 1458 C CA . ALA A 1 193 ? -35.021 10.217 0.512 1.00 46.62 193 ALA A CA 1
ATOM 1459 C C . ALA A 1 193 ? -34.099 9.452 -0.458 1.00 46.62 193 ALA A C 1
ATOM 1461 O O . ALA A 1 193 ? -33.126 8.849 -0.001 1.00 46.62 193 ALA A O 1
ATOM 1462 N N . PRO A 1 194 ? -34.370 9.459 -1.776 1.00 46.56 194 PRO A N 1
ATOM 1463 C CA . PRO A 1 194 ? -33.518 8.782 -2.745 1.00 46.56 194 PRO A CA 1
ATOM 1464 C C . PRO A 1 194 ? -32.123 9.415 -2.734 1.00 46.56 194 PRO A C 1
ATOM 1466 O O . PRO A 1 194 ? -31.965 10.599 -3.032 1.00 46.56 194 PRO A O 1
ATOM 1469 N N . VAL A 1 195 ? -31.114 8.624 -2.369 1.00 48.72 195 VAL A N 1
ATOM 1470 C CA . VAL A 1 195 ? -29.707 9.026 -2.433 1.00 48.72 195 VAL A CA 1
ATOM 1471 C C . VAL A 1 195 ? -29.217 8.723 -3.847 1.00 48.72 195 VAL A C 1
ATOM 1473 O O . VAL A 1 195 ? -28.893 7.581 -4.171 1.00 48.72 195 VAL A O 1
ATOM 1476 N N . ASP A 1 196 ? -29.237 9.734 -4.714 1.00 51.62 196 ASP A N 1
ATOM 1477 C CA . ASP A 1 196 ? -28.762 9.617 -6.095 1.00 51.62 196 ASP A CA 1
ATOM 1478 C C . ASP A 1 196 ? -27.243 9.380 -6.078 1.00 51.62 196 ASP A C 1
ATOM 1480 O O . ASP A 1 196 ? -26.456 10.258 -5.717 1.00 51.62 196 ASP A O 1
ATOM 1484 N N . SER A 1 197 ? -26.833 8.141 -6.354 1.00 54.06 197 SER A N 1
ATOM 1485 C CA . SER A 1 197 ? -25.433 7.727 -6.284 1.00 54.06 197 SER A CA 1
ATOM 1486 C C . SER A 1 197 ? -24.7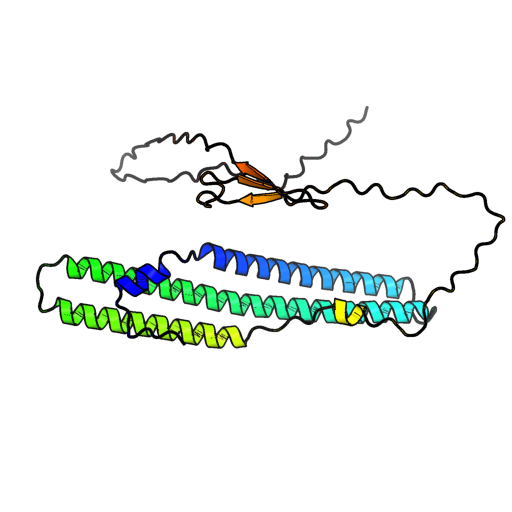66 7.968 -7.631 1.00 54.06 197 SER A C 1
ATOM 1488 O O . SER A 1 197 ? -25.007 7.256 -8.607 1.00 54.06 197 SER A O 1
ATOM 1490 N N . THR A 1 198 ? -23.911 8.984 -7.672 1.00 72.94 198 THR A N 1
ATOM 1491 C CA . THR A 1 198 ? -23.168 9.391 -8.865 1.00 72.94 198 THR A CA 1
ATOM 1492 C C . THR A 1 198 ? -21.698 8.998 -8.780 1.00 72.94 198 THR A C 1
ATOM 1494 O O . THR A 1 198 ? -21.049 9.276 -7.771 1.00 72.94 198 THR A O 1
ATOM 1497 N N . LEU A 1 199 ? -21.148 8.420 -9.853 1.00 66.38 199 LEU A N 1
ATOM 1498 C CA . LEU A 1 199 ? -19.719 8.101 -9.972 1.00 66.38 199 LEU A CA 1
ATOM 1499 C C . LEU A 1 199 ? -19.048 8.977 -11.044 1.00 66.38 199 LEU A C 1
ATOM 1501 O O . LEU A 1 199 ? -19.568 9.064 -12.159 1.00 66.38 199 LEU A O 1
ATOM 1505 N N . PRO A 1 200 ? -17.901 9.622 -10.757 1.00 74.25 200 PRO A N 1
ATOM 1506 C CA . PRO A 1 200 ? -17.187 10.417 -11.751 1.00 74.25 200 PRO A CA 1
ATOM 1507 C C . PRO A 1 200 ? -16.511 9.526 -12.804 1.00 74.25 200 PRO A C 1
ATOM 1509 O O . PRO A 1 200 ? -15.890 8.516 -12.474 1.00 74.25 200 PRO A O 1
ATOM 1512 N N . ILE A 1 201 ? -16.598 9.931 -14.071 1.00 71.56 201 ILE A N 1
ATOM 1513 C CA . ILE A 1 201 ? -15.921 9.311 -15.213 1.00 71.56 201 ILE A CA 1
ATOM 1514 C C . ILE A 1 201 ? -14.791 10.250 -15.665 1.00 71.56 201 ILE A C 1
ATOM 1516 O O . ILE A 1 201 ? -15.070 11.400 -16.026 1.00 71.56 201 ILE A O 1
ATOM 1520 N N . PRO A 1 202 ? -13.526 9.801 -15.669 1.00 63.41 202 PRO A N 1
ATOM 1521 C CA . PRO A 1 202 ? -12.410 10.613 -16.140 1.00 63.41 202 PRO A CA 1
ATOM 1522 C C . PRO A 1 202 ? -12.470 10.833 -17.660 1.00 63.41 202 PRO A C 1
ATOM 1524 O O . PRO A 1 202 ? -13.015 10.016 -18.403 1.00 63.41 202 PRO A O 1
ATOM 1527 N N . ALA A 1 203 ? -11.887 11.939 -18.128 1.00 70.88 203 ALA A N 1
ATOM 1528 C CA . ALA A 1 203 ? -11.748 12.211 -19.558 1.00 70.88 203 ALA A CA 1
ATOM 1529 C C . ALA A 1 203 ? -10.902 11.131 -20.259 1.00 70.88 203 ALA A C 1
ATOM 1531 O O . ALA A 1 203 ? -9.960 10.596 -19.675 1.00 70.88 203 ALA A O 1
ATOM 1532 N N . GLY A 1 204 ? -11.256 10.808 -21.505 1.00 64.81 204 GLY A N 1
ATOM 1533 C CA . GLY A 1 204 ? -10.661 9.720 -22.291 1.00 64.81 204 GLY A CA 1
ATOM 1534 C C . GLY A 1 204 ? -11.337 8.351 -22.127 1.00 64.81 204 GLY A C 1
ATOM 1535 O O . GLY A 1 204 ? -10.914 7.390 -22.763 1.00 64.81 204 GLY A O 1
ATOM 1536 N N . HIS A 1 205 ? -12.393 8.237 -21.314 1.00 72.12 205 HIS A N 1
ATOM 1537 C CA . HIS A 1 205 ? -13.177 7.004 -21.209 1.00 72.12 205 HIS A CA 1
ATOM 1538 C C . HIS A 1 205 ? -14.041 6.802 -22.474 1.00 72.12 205 HIS A C 1
ATOM 1540 O O . HIS A 1 205 ? -14.690 7.756 -22.905 1.00 72.12 205 HIS A O 1
ATOM 1546 N N . PRO A 1 206 ? -14.150 5.583 -23.045 1.00 72.38 206 PRO A N 1
ATOM 1547 C CA . PRO A 1 206 ? -14.835 5.343 -24.329 1.00 72.38 206 PRO A CA 1
ATOM 1548 C C . PRO A 1 206 ? -16.331 5.695 -24.332 1.00 72.38 206 PRO A C 1
ATOM 1550 O O . PRO A 1 206 ? -16.931 5.853 -25.388 1.00 72.38 206 PRO A O 1
ATOM 1553 N N . LEU A 1 207 ? -16.941 5.820 -23.151 1.00 68.00 207 LEU A N 1
ATOM 1554 C CA . LEU A 1 207 ? -18.342 6.229 -22.991 1.00 68.00 207 LEU A CA 1
ATOM 1555 C C . LEU A 1 207 ? -18.531 7.732 -22.703 1.00 68.00 207 LEU A C 1
ATOM 1557 O O . LEU A 1 207 ? -19.662 8.209 -22.703 1.00 68.00 207 LEU A O 1
ATOM 1561 N N . ALA A 1 208 ? -17.455 8.469 -22.419 1.00 74.12 208 ALA A N 1
ATOM 1562 C CA . ALA A 1 208 ? -17.479 9.901 -22.126 1.00 74.12 208 ALA A CA 1
ATOM 1563 C C . ALA A 1 208 ? -16.084 10.502 -22.377 1.00 74.12 208 ALA A C 1
ATOM 1565 O O . ALA A 1 208 ? -15.307 10.713 -21.444 1.00 74.12 208 ALA A O 1
ATOM 1566 N N . GLU A 1 209 ? -15.759 10.769 -23.645 1.00 68.88 209 GLU A N 1
ATOM 1567 C CA . GLU A 1 209 ? -14.418 11.220 -24.055 1.00 68.88 209 GLU A CA 1
ATOM 1568 C C . GLU A 1 209 ? -13.979 12.516 -23.351 1.00 68.88 209 GLU A C 1
ATOM 1570 O O . GLU A 1 209 ? -12.806 12.673 -23.019 1.00 68.88 209 GLU A O 1
ATOM 1575 N N . THR A 1 210 ? -14.915 13.417 -23.037 1.00 74.56 210 THR A N 1
ATOM 1576 C CA . THR A 1 210 ? -14.649 14.677 -22.320 1.00 74.56 210 THR A CA 1
ATOM 1577 C C . THR A 1 210 ? -14.730 14.561 -20.793 1.00 74.56 210 THR A C 1
ATOM 1579 O O . THR A 1 210 ? -14.583 15.564 -20.096 1.00 74.56 210 THR A O 1
ATOM 1582 N N . GLY A 1 211 ? -14.937 13.355 -20.256 1.00 77.94 211 GLY A N 1
ATOM 1583 C CA . GLY A 1 211 ? -15.263 13.116 -18.849 1.00 77.94 211 GLY A CA 1
ATOM 1584 C C . GLY A 1 211 ? -16.755 13.314 -18.576 1.00 77.94 211 GLY A C 1
ATOM 1585 O O . GLY A 1 211 ? -17.489 13.858 -19.401 1.00 77.94 211 GLY A O 1
ATOM 1586 N N . GLY A 1 212 ? -17.247 12.839 -17.436 1.00 87.88 212 GLY A N 1
ATOM 1587 C CA . GLY A 1 212 ? -18.675 12.909 -17.119 1.00 87.88 212 GLY A CA 1
ATOM 1588 C C . GLY A 1 212 ? -19.033 12.306 -15.770 1.00 87.88 212 GLY A C 1
ATOM 1589 O O . GLY A 1 212 ? -18.164 12.053 -14.939 1.00 87.88 212 GLY A O 1
ATOM 1590 N N . VAL A 1 213 ? -20.323 12.078 -15.551 1.00 83.31 213 VAL A N 1
ATOM 1591 C CA . VAL A 1 213 ? -20.848 11.439 -14.340 1.00 83.31 213 VAL A CA 1
ATOM 1592 C C . VAL A 1 213 ? -21.795 10.308 -14.737 1.00 83.31 213 VAL A C 1
ATOM 1594 O O . VAL A 1 213 ? -22.678 10.489 -15.579 1.00 83.31 213 VAL A O 1
ATOM 1597 N N . TYR A 1 214 ? -21.590 9.131 -14.147 1.00 74.19 214 TYR A N 1
ATOM 1598 C CA . TYR A 1 214 ? -22.475 7.977 -14.278 1.00 74.19 214 TYR A CA 1
ATOM 1599 C C . TYR A 1 214 ? -23.531 8.019 -13.172 1.00 74.19 214 TYR A C 1
ATOM 1601 O O . TYR A 1 214 ? -23.175 8.064 -11.992 1.00 74.19 214 TYR A O 1
ATOM 1609 N N . HIS A 1 215 ? -24.811 7.975 -13.541 1.00 79.75 215 HIS A N 1
ATOM 1610 C CA . HIS A 1 215 ? -25.908 7.851 -12.582 1.00 79.75 215 HIS A CA 1
ATOM 1611 C C . HIS A 1 215 ? -26.251 6.373 -12.398 1.00 79.75 215 HIS A C 1
ATOM 1613 O O . HIS A 1 215 ? -26.642 5.696 -13.355 1.00 79.75 215 HIS A O 1
ATOM 1619 N N . LEU A 1 216 ? -26.068 5.857 -11.180 1.00 62.03 216 LEU A N 1
ATOM 1620 C CA . LEU A 1 216 ? -26.369 4.462 -10.884 1.00 62.03 216 LEU A CA 1
ATOM 1621 C C . LEU A 1 216 ? -27.887 4.234 -10.836 1.00 62.03 216 LEU A C 1
ATOM 1623 O O . LEU A 1 216 ? -28.627 5.052 -10.289 1.00 62.03 216 LEU A O 1
ATOM 1627 N N . PRO A 1 217 ? -28.372 3.110 -11.380 1.00 64.81 217 PRO A N 1
ATOM 1628 C CA . PRO A 1 217 ? -29.794 2.832 -11.411 1.00 64.81 217 PRO A CA 1
ATOM 1629 C C . PRO A 1 217 ? -30.335 2.499 -10.018 1.00 64.81 217 PRO A C 1
ATOM 1631 O O . PRO A 1 217 ? -29.942 1.511 -9.398 1.00 64.81 217 PRO A O 1
ATOM 1634 N N . TRP A 1 218 ? -31.305 3.281 -9.550 1.00 51.97 218 TRP A N 1
ATOM 1635 C CA . TRP A 1 218 ? -32.144 2.914 -8.411 1.00 51.97 218 TRP A CA 1
ATOM 1636 C C . TRP A 1 218 ? -33.400 2.187 -8.916 1.00 51.97 218 TRP A C 1
ATOM 1638 O O . TRP A 1 218 ? -34.127 2.701 -9.764 1.00 51.97 218 TRP A O 1
ATOM 1648 N N . GLN A 1 219 ? -33.648 0.978 -8.401 1.00 52.72 219 GLN A N 1
ATOM 1649 C CA . GLN A 1 219 ? -34.855 0.169 -8.649 1.00 52.72 219 GLN A CA 1
ATOM 1650 C C . GLN A 1 219 ? -35.172 -0.158 -10.126 1.00 52.72 219 GLN A C 1
ATOM 1652 O O . GLN A 1 219 ? -36.263 0.115 -10.623 1.00 52.72 219 GLN A O 1
ATOM 1657 N N . GLY A 1 220 ? -34.242 -0.810 -10.829 1.00 52.38 220 GLY A N 1
ATOM 1658 C CA . GLY A 1 220 ? -34.557 -1.513 -12.085 1.00 52.38 220 GLY A CA 1
ATOM 1659 C C . GLY A 1 220 ? -34.808 -0.630 -13.313 1.00 52.38 220 GLY A C 1
ATOM 1660 O O . GLY A 1 220 ? -35.337 -1.118 -14.309 1.00 52.38 220 GLY A O 1
ATOM 1661 N N . ARG A 1 221 ? -34.431 0.653 -13.268 1.00 52.12 221 ARG A N 1
ATOM 1662 C CA . ARG A 1 221 ? -34.295 1.498 -14.467 1.00 52.12 221 ARG A CA 1
ATOM 1663 C C . ARG A 1 221 ? -32.882 1.397 -15.036 1.00 52.12 221 ARG A C 1
ATOM 1665 O O . ARG A 1 221 ? -31.965 1.035 -14.315 1.00 52.12 221 ARG A O 1
ATOM 1672 N N . GLU A 1 222 ? -32.699 1.689 -16.319 1.00 57.22 222 GLU A N 1
ATOM 1673 C CA . GLU A 1 222 ? -31.368 1.732 -16.940 1.00 57.22 222 GLU A CA 1
ATOM 1674 C C . GLU A 1 222 ? -30.615 2.998 -16.492 1.00 57.22 222 GLU A C 1
ATOM 1676 O O . GLU A 1 222 ? -31.206 4.077 -16.416 1.00 57.22 222 GLU A O 1
ATOM 1681 N N . GLY A 1 223 ? -29.327 2.866 -16.152 1.00 70.75 223 GLY A N 1
ATOM 1682 C CA . GLY A 1 223 ? -28.466 4.005 -15.819 1.00 70.75 223 GLY A CA 1
ATOM 1683 C C . GLY A 1 223 ? -28.116 4.828 -17.062 1.00 70.75 223 GLY A C 1
ATOM 1684 O O . GLY A 1 223 ? -28.059 4.292 -18.169 1.00 70.75 223 GLY A O 1
ATOM 1685 N N . TRP A 1 224 ? -27.857 6.125 -16.892 1.00 73.50 224 TRP A N 1
ATOM 1686 C CA . TRP A 1 224 ? -27.450 7.019 -17.982 1.00 73.50 224 TRP A CA 1
ATOM 1687 C C . TRP A 1 224 ? -26.180 7.802 -17.642 1.00 73.50 224 TRP A C 1
ATOM 1689 O O . TRP A 1 224 ? -25.814 7.980 -16.477 1.00 73.50 224 TRP A O 1
ATOM 1699 N N . ILE A 1 225 ? -25.510 8.286 -18.688 1.00 75.19 225 ILE A N 1
ATOM 1700 C CA . ILE A 1 225 ? -24.269 9.057 -18.594 1.00 75.19 225 ILE A CA 1
ATOM 1701 C C . ILE A 1 225 ? -24.567 10.514 -18.914 1.00 75.19 225 ILE A C 1
ATOM 1703 O O . ILE A 1 225 ? -25.123 10.818 -19.969 1.00 75.19 225 ILE A O 1
ATOM 1707 N N . GLN A 1 226 ? -24.141 11.414 -18.032 1.00 80.50 226 GLN A N 1
ATOM 1708 C CA . GLN A 1 226 ? -24.120 12.841 -18.318 1.00 80.50 226 GLN A CA 1
ATOM 1709 C C . GLN A 1 226 ? -22.690 13.257 -18.678 1.00 80.50 226 GLN A C 1
ATOM 1711 O O . GLN A 1 226 ? -21.794 13.235 -17.832 1.00 80.50 226 GLN A O 1
ATOM 1716 N N . ALA A 1 227 ? -22.469 13.617 -19.944 1.00 72.94 227 ALA A N 1
ATOM 1717 C CA . ALA A 1 227 ? -21.178 14.114 -20.411 1.00 72.94 227 ALA A CA 1
ATOM 1718 C C . ALA A 1 227 ? -20.868 15.486 -19.788 1.00 72.94 227 ALA A C 1
ATOM 1720 O O . ALA A 1 227 ? -21.731 16.365 -19.718 1.00 72.94 227 ALA A O 1
ATOM 1721 N N . GLY A 1 228 ? -19.631 15.663 -19.328 1.00 65.94 228 GLY A N 1
ATOM 1722 C CA . GLY A 1 228 ? -19.130 16.930 -18.812 1.00 65.94 228 GLY A CA 1
ATOM 1723 C C . GLY A 1 228 ? -18.942 17.944 -19.939 1.00 65.94 228 GLY A C 1
ATOM 1724 O O . GLY A 1 228 ? -18.501 17.594 -21.037 1.00 65.94 228 GLY A O 1
ATOM 1725 N N . ALA A 1 229 ? -19.275 19.208 -19.665 1.00 59.06 229 ALA A N 1
ATOM 1726 C CA . ALA A 1 229 ? -19.000 20.303 -20.589 1.00 59.06 229 ALA A CA 1
ATOM 1727 C C . ALA A 1 229 ? -17.480 20.430 -20.818 1.00 59.06 229 ALA A C 1
ATOM 1729 O O . ALA A 1 229 ? -16.713 20.298 -19.859 1.00 59.06 229 ALA A O 1
ATOM 1730 N N . PRO A 1 230 ? -17.024 20.689 -22.057 1.00 46.69 230 PRO A N 1
ATOM 1731 C CA . PRO A 1 230 ? -15.604 20.838 -22.339 1.00 46.69 230 PRO A CA 1
ATOM 1732 C C . PRO A 1 230 ? -15.029 22.013 -21.530 1.00 46.69 230 PRO A C 1
ATOM 1734 O O . PRO A 1 230 ? -15.653 23.077 -21.477 1.00 46.69 230 PRO A O 1
ATOM 1737 N N . PRO A 1 231 ? -13.857 21.856 -20.890 1.00 47.03 231 PRO A N 1
ATOM 1738 C CA . PRO A 1 231 ? -13.269 22.933 -20.109 1.00 47.03 231 PRO A CA 1
ATOM 1739 C C . PRO A 1 231 ? -12.863 24.090 -21.033 1.00 47.03 231 PRO A C 1
ATOM 1741 O O . PRO A 1 231 ? -12.062 23.910 -21.952 1.00 47.03 231 PRO A O 1
ATOM 1744 N N . GLU A 1 232 ? -13.384 25.296 -20.783 1.00 41.47 232 GLU A N 1
ATOM 1745 C CA . GLU A 1 232 ? -12.883 26.521 -21.413 1.00 41.47 232 GLU A CA 1
ATOM 1746 C C . GLU A 1 232 ? -11.437 26.769 -20.958 1.00 41.47 232 GLU A C 1
ATOM 1748 O O . GLU A 1 232 ? -11.171 27.292 -19.875 1.00 41.47 232 GLU A O 1
ATOM 1753 N N . GLN A 1 233 ? -10.466 26.390 -21.787 1.00 39.34 233 GLN A N 1
ATOM 1754 C CA . GLN A 1 233 ? -9.058 26.648 -21.509 1.00 39.34 233 GLN A CA 1
ATOM 1755 C C . GLN A 1 233 ? -8.709 28.108 -21.835 1.00 39.34 233 GLN A C 1
ATOM 1757 O O . GLN A 1 233 ? -8.487 28.477 -22.987 1.00 39.34 233 GLN A O 1
ATOM 1762 N N . ARG A 1 234 ? -8.608 28.959 -20.806 1.00 37.22 234 ARG A N 1
ATOM 1763 C CA . ARG A 1 234 ? -7.943 30.271 -20.894 1.00 37.22 234 ARG A CA 1
ATOM 1764 C C . ARG A 1 234 ? -6.534 30.190 -20.308 1.00 37.22 234 ARG A C 1
ATOM 1766 O O . ARG A 1 234 ? -6.313 30.517 -19.148 1.00 37.22 234 ARG A O 1
ATOM 1773 N N . THR A 1 235 ? -5.549 29.829 -21.123 1.00 36.69 235 THR A N 1
ATOM 1774 C CA . THR A 1 235 ? -4.132 29.999 -20.763 1.00 36.69 235 THR A CA 1
ATOM 1775 C C . THR A 1 235 ? -3.686 31.433 -21.046 1.00 36.69 235 THR A C 1
ATOM 1777 O O . THR A 1 235 ? -3.598 31.846 -22.204 1.00 36.69 235 THR A O 1
ATOM 1780 N N . ARG A 1 236 ? -3.377 32.211 -20.000 1.00 39.00 236 ARG A N 1
ATOM 1781 C CA . ARG A 1 236 ? -2.780 33.548 -20.135 1.00 39.00 236 ARG A CA 1
ATOM 1782 C C . ARG A 1 236 ? -1.280 33.463 -19.848 1.00 39.00 236 ARG A C 1
ATOM 1784 O O . ARG A 1 236 ? -0.857 33.398 -18.704 1.00 39.00 236 ARG A O 1
ATOM 1791 N N . ARG A 1 237 ? -0.466 33.468 -20.905 1.00 34.41 237 ARG A N 1
ATOM 1792 C CA . ARG A 1 237 ? 1.001 33.470 -20.814 1.00 34.41 237 ARG A CA 1
ATOM 1793 C C . ARG A 1 237 ? 1.484 34.871 -20.433 1.00 34.41 237 ARG A C 1
ATOM 1795 O O . ARG A 1 237 ? 1.312 35.800 -21.221 1.00 34.41 237 ARG A O 1
ATOM 1802 N N . SER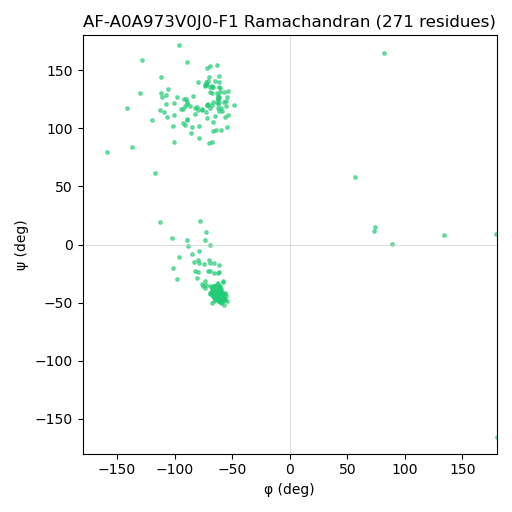 A 1 238 ? 2.099 35.039 -19.264 1.00 42.81 238 SER A N 1
ATOM 1803 C CA . SER A 1 238 ? 2.807 36.279 -18.924 1.00 42.81 238 SER A CA 1
ATOM 1804 C C . SER A 1 238 ? 4.311 36.016 -18.879 1.00 42.81 238 SER A C 1
ATOM 1806 O O . SER A 1 238 ? 4.769 35.064 -18.259 1.00 42.81 238 SER A O 1
ATOM 1808 N N . ILE A 1 239 ? 5.081 36.816 -19.618 1.00 40.66 239 ILE A N 1
ATOM 1809 C CA . ILE A 1 239 ? 6.541 36.704 -19.700 1.00 40.66 239 ILE A CA 1
ATOM 1810 C C . ILE A 1 239 ? 7.121 37.913 -18.969 1.00 40.66 239 ILE A C 1
ATOM 1812 O O . ILE A 1 239 ? 6.977 39.043 -19.439 1.00 40.66 239 ILE A O 1
ATOM 1816 N N . ARG A 1 240 ? 7.806 37.695 -17.841 1.00 51.44 240 ARG A N 1
ATOM 1817 C CA . ARG A 1 240 ? 8.645 38.722 -17.207 1.00 51.44 240 ARG A CA 1
ATOM 1818 C C . ARG A 1 240 ? 10.109 38.465 -17.546 1.00 51.44 240 ARG A C 1
ATOM 1820 O O . ARG A 1 240 ? 10.651 37.409 -17.255 1.00 51.44 240 ARG A O 1
ATOM 1827 N N . ARG A 1 241 ? 10.763 39.450 -18.167 1.00 39.44 241 ARG A N 1
ATOM 1828 C CA . ARG A 1 241 ? 12.204 39.404 -18.457 1.00 39.44 241 ARG A CA 1
ATOM 1829 C C . ARG A 1 241 ? 13.000 39.922 -17.259 1.00 39.44 241 ARG A C 1
ATOM 1831 O O . ARG A 1 241 ? 12.868 41.086 -16.888 1.00 39.44 241 ARG A O 1
ATOM 1838 N N . SER A 1 242 ? 13.855 39.071 -16.696 1.00 51.16 242 SER A N 1
ATOM 1839 C CA . SER A 1 242 ? 14.858 39.446 -15.693 1.00 51.16 242 SER A CA 1
ATOM 1840 C C . SER A 1 242 ? 16.090 40.085 -16.354 1.00 51.16 242 SER A C 1
ATOM 1842 O O . SER A 1 242 ? 16.561 39.639 -17.400 1.00 51.16 242 SER A O 1
ATOM 1844 N N . ARG A 1 243 ? 16.643 41.137 -15.731 1.00 49.84 243 ARG A N 1
ATOM 1845 C CA . ARG A 1 243 ? 17.764 41.958 -16.245 1.00 49.84 243 ARG A CA 1
ATOM 1846 C C . ARG A 1 243 ? 19.134 41.255 -16.289 1.00 49.84 243 ARG A C 1
ATOM 1848 O O . ARG A 1 243 ? 20.097 41.882 -16.713 1.00 49.84 243 ARG A O 1
ATOM 1855 N N . ARG A 1 244 ? 19.249 39.990 -15.871 1.00 48.03 244 ARG A N 1
ATOM 1856 C CA . ARG A 1 244 ? 20.521 39.231 -15.865 1.00 48.03 244 ARG A CA 1
ATOM 1857 C C . ARG A 1 244 ? 20.578 38.060 -16.855 1.00 48.03 244 ARG A C 1
ATOM 1859 O O . ARG A 1 244 ? 21.418 37.185 -16.707 1.00 48.03 244 ARG A O 1
ATOM 1866 N N . GLY A 1 245 ? 19.719 38.042 -17.876 1.00 49.25 245 GLY A N 1
ATOM 1867 C CA . GLY A 1 245 ? 19.842 37.084 -18.985 1.00 49.25 245 GLY A CA 1
ATOM 1868 C C . GLY A 1 245 ? 19.460 35.637 -18.653 1.00 49.25 245 GLY A C 1
ATOM 1869 O O . GLY A 1 245 ? 19.692 34.756 -19.472 1.00 49.25 245 GLY A O 1
ATOM 1870 N N . ARG A 1 246 ? 18.837 35.385 -17.495 1.00 36.44 246 ARG A N 1
ATOM 1871 C CA . ARG A 1 246 ? 18.208 34.097 -17.182 1.00 36.44 246 ARG A CA 1
ATOM 1872 C C . ARG A 1 246 ? 16.711 34.182 -17.465 1.00 36.44 246 ARG A C 1
ATOM 1874 O O . ARG A 1 246 ? 16.049 35.116 -17.006 1.00 36.44 246 ARG A O 1
ATOM 1881 N N . VAL A 1 247 ? 16.210 33.246 -18.265 1.00 40.66 247 VAL A N 1
ATOM 1882 C CA . VAL A 1 247 ? 14.777 33.043 -18.486 1.00 40.66 247 VAL A CA 1
ATOM 1883 C C . VAL A 1 247 ? 14.334 31.996 -17.478 1.00 40.66 247 VAL A C 1
ATOM 1885 O O . VAL A 1 247 ? 14.650 30.823 -17.645 1.00 40.66 247 VAL A O 1
ATOM 1888 N N . ASP A 1 248 ? 13.643 32.429 -16.429 1.00 36.22 248 ASP A N 1
ATOM 1889 C CA . ASP A 1 248 ? 12.985 31.517 -15.500 1.00 36.22 248 ASP A CA 1
ATOM 1890 C C . ASP A 1 248 ? 11.556 31.286 -16.013 1.00 36.22 248 ASP A C 1
ATOM 1892 O O . ASP A 1 248 ? 10.783 32.231 -16.199 1.00 36.22 248 ASP A O 1
ATOM 1896 N N . CYS A 1 249 ? 11.234 30.031 -16.324 1.00 34.16 249 CYS A N 1
ATOM 1897 C CA . CYS A 1 249 ? 9.887 29.607 -16.685 1.00 34.16 249 CYS A CA 1
ATOM 1898 C C . CYS A 1 249 ? 9.175 29.169 -15.405 1.00 34.16 249 CYS A C 1
ATOM 1900 O O . CYS A 1 249 ? 9.435 28.082 -14.895 1.00 34.16 249 CYS A O 1
ATOM 1902 N N . GLU A 1 250 ? 8.297 30.016 -14.879 1.00 35.59 250 GLU A N 1
ATOM 1903 C CA . GLU A 1 250 ? 7.417 29.654 -13.770 1.00 35.59 250 GLU A CA 1
ATOM 1904 C C . GLU A 1 250 ? 6.125 29.061 -14.347 1.00 35.59 250 GLU A C 1
ATOM 1906 O O . GLU A 1 250 ? 5.446 29.693 -15.162 1.00 35.59 250 GLU A O 1
ATOM 1911 N N . TRP A 1 251 ? 5.819 27.818 -13.976 1.00 33.47 251 TRP A N 1
ATOM 1912 C CA . TRP A 1 251 ? 4.545 27.184 -14.296 1.00 33.47 251 TRP A CA 1
ATOM 1913 C C . TRP A 1 251 ? 3.565 27.493 -13.167 1.00 33.47 251 TRP A C 1
ATOM 1915 O O . TRP A 1 251 ? 3.692 26.966 -12.065 1.00 33.47 251 TRP A O 1
ATOM 1925 N N . GLU A 1 252 ? 2.587 28.354 -13.437 1.00 35.25 252 GLU A N 1
ATOM 1926 C CA . GLU A 1 252 ? 1.448 28.537 -12.540 1.00 35.25 252 GLU A CA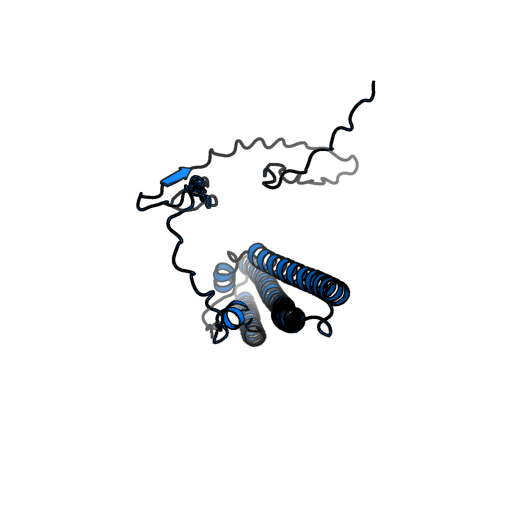 1
ATOM 1927 C C . GLU A 1 252 ? 0.556 27.291 -12.657 1.00 35.25 252 GLU A C 1
ATOM 1929 O O . GLU A 1 252 ? 0.012 26.994 -13.724 1.00 35.25 252 GLU A O 1
ATOM 1934 N N . VAL A 1 253 ? 0.453 26.516 -11.573 1.00 34.75 253 VAL A N 1
ATOM 1935 C CA . VAL A 1 253 ? -0.449 25.360 -11.493 1.00 34.75 253 VAL A CA 1
ATOM 1936 C C . VAL A 1 253 ? -1.882 25.865 -11.636 1.00 34.75 253 VAL A C 1
ATOM 1938 O O . VAL A 1 253 ? -2.310 26.756 -10.902 1.00 34.75 253 VAL A O 1
ATOM 1941 N N . ALA A 1 254 ? -2.622 25.298 -12.588 1.00 31.31 254 ALA A N 1
ATOM 1942 C CA . ALA A 1 254 ? -4.012 25.643 -12.845 1.00 31.31 254 ALA A CA 1
ATOM 1943 C C . ALA A 1 254 ? -4.862 25.470 -11.572 1.00 31.31 254 ALA A C 1
ATOM 1945 O O . ALA A 1 254 ? -5.119 24.351 -11.128 1.00 31.31 254 ALA A O 1
ATOM 1946 N N . SER A 1 255 ? -5.316 26.582 -10.990 1.00 39.69 255 SER A N 1
ATOM 1947 C CA . SER A 1 255 ? -6.385 26.571 -9.995 1.00 39.69 255 SER A CA 1
ATOM 1948 C C . SER A 1 255 ? -7.720 26.467 -10.734 1.00 39.69 255 SER A C 1
ATOM 1950 O O . SER A 1 255 ? -8.079 27.317 -11.547 1.00 39.69 255 SER A O 1
ATOM 1952 N N . GLY A 1 256 ? -8.434 25.364 -10.516 1.00 33.78 256 GLY A N 1
ATOM 1953 C CA . GLY A 1 256 ? -9.684 25.108 -11.235 1.00 33.78 256 GLY A CA 1
ATOM 1954 C C . GLY A 1 256 ? -10.399 23.798 -10.914 1.00 33.78 256 GLY A C 1
ATOM 1955 O O . GLY A 1 256 ? -11.367 23.478 -11.594 1.00 33.78 256 GLY A O 1
ATOM 1956 N N . VAL A 1 257 ? -9.974 23.046 -9.894 1.00 31.73 257 VAL A N 1
ATOM 1957 C CA . VAL A 1 257 ? -10.777 21.932 -9.369 1.00 31.73 257 VAL A CA 1
ATOM 1958 C C . VAL A 1 257 ? -11.590 22.473 -8.190 1.00 31.73 257 VAL A C 1
ATOM 1960 O O . VAL A 1 257 ? -10.981 22.913 -7.212 1.00 31.73 257 VAL A O 1
ATOM 1963 N N . PRO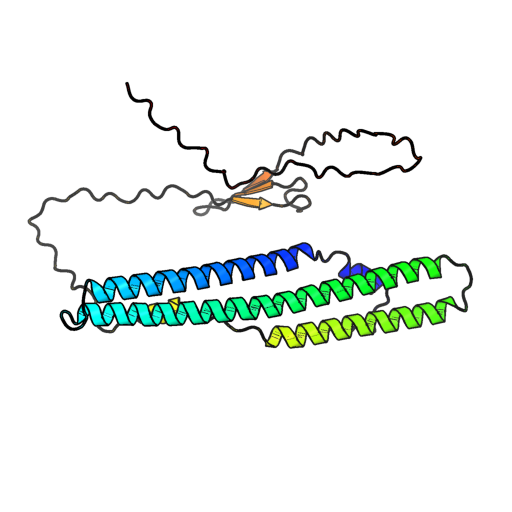 A 1 258 ? -12.935 22.500 -8.246 1.00 27.70 258 PRO A N 1
ATOM 1964 C CA . PRO A 1 258 ? -13.730 22.862 -7.082 1.00 27.70 258 PRO A CA 1
ATOM 1965 C C . PRO A 1 258 ? -13.481 21.839 -5.969 1.00 27.70 258 PRO A C 1
ATOM 1967 O O . PRO A 1 258 ? -13.637 20.634 -6.164 1.00 27.70 258 PRO A O 1
ATOM 1970 N N . THR A 1 259 ? -13.083 22.312 -4.790 1.00 33.19 259 THR A N 1
ATOM 1971 C CA . THR A 1 259 ? -13.040 21.499 -3.575 1.00 33.19 259 THR A CA 1
ATOM 1972 C C . THR A 1 259 ? -14.455 21.020 -3.251 1.00 33.19 259 THR A C 1
ATOM 1974 O O . THR A 1 259 ? -15.327 21.819 -2.924 1.00 33.19 259 THR A O 1
ATOM 1977 N N . VAL A 1 260 ? -14.683 19.705 -3.322 1.00 36.34 260 VAL A N 1
ATOM 1978 C CA . VAL A 1 260 ? -15.964 19.043 -2.985 1.00 36.34 260 VAL A CA 1
ATOM 1979 C C . VAL A 1 260 ? -16.212 18.990 -1.464 1.00 36.34 260 VAL A C 1
ATOM 1981 O O . VAL A 1 260 ? -17.226 18.483 -1.001 1.00 36.34 260 VAL A O 1
ATOM 1984 N N . ILE A 1 261 ? -15.337 19.589 -0.655 1.00 32.41 261 ILE A N 1
ATOM 1985 C CA . ILE A 1 261 ? -15.546 19.754 0.785 1.00 32.41 261 ILE A CA 1
ATOM 1986 C C . ILE A 1 261 ? -15.534 21.251 1.077 1.00 32.41 261 ILE A C 1
ATOM 1988 O O . ILE A 1 261 ? -14.496 21.908 0.994 1.00 32.41 261 ILE A O 1
ATOM 1992 N N . GLY A 1 262 ? -16.716 21.797 1.360 1.00 30.77 262 GLY A N 1
ATOM 1993 C CA . GLY A 1 262 ? -16.879 23.187 1.757 1.00 30.77 262 GLY A CA 1
ATOM 1994 C C . GLY A 1 262 ? -16.124 23.467 3.052 1.00 30.77 262 GLY A C 1
ATOM 1995 O O . GLY A 1 262 ? -16.318 22.791 4.061 1.00 30.77 262 GLY A O 1
ATOM 1996 N N . THR A 1 263 ? -15.279 24.490 3.036 1.00 33.38 263 THR A N 1
ATOM 1997 C CA . THR A 1 263 ? -14.775 25.111 4.258 1.00 33.38 263 THR A CA 1
ATOM 1998 C C . THR A 1 263 ? -15.976 25.693 5.014 1.00 33.38 263 THR A C 1
ATOM 2000 O O . THR A 1 263 ? -16.728 26.471 4.417 1.00 33.38 263 THR A O 1
ATOM 2003 N N . PRO A 1 264 ? -16.207 25.360 6.296 1.00 35.06 264 PRO A N 1
ATOM 2004 C CA . PRO A 1 264 ? -17.244 26.026 7.071 1.00 35.06 264 PRO A CA 1
ATOM 2005 C C . PRO A 1 264 ? -16.897 27.516 7.185 1.00 35.06 264 PRO A C 1
ATOM 2007 O O . PRO A 1 264 ? -15.820 27.887 7.654 1.00 35.06 264 PRO A O 1
ATOM 2010 N N . GLY A 1 265 ? -17.800 28.373 6.703 1.00 40.44 265 GLY A N 1
ATOM 2011 C CA . GLY A 1 265 ? -17.684 29.821 6.857 1.00 40.44 265 GLY A CA 1
ATOM 2012 C C . GLY A 1 265 ? -17.733 30.235 8.335 1.00 40.44 265 GLY A C 1
ATOM 2013 O O . GLY A 1 265 ? -18.304 29.513 9.157 1.00 40.44 265 GLY A O 1
ATOM 2014 N N . PRO A 1 266 ? -17.148 31.387 8.702 1.00 39.56 266 PRO A N 1
ATOM 2015 C CA . PRO A 1 266 ? -17.148 31.851 10.082 1.00 39.56 266 PRO A CA 1
ATOM 2016 C C . PRO A 1 266 ? -18.577 32.132 10.567 1.00 39.56 266 PRO A C 1
ATOM 2018 O O . PRO A 1 266 ? -19.350 32.843 9.922 1.00 39.56 266 PRO A O 1
ATOM 2021 N N . LEU A 1 267 ? -18.904 31.574 11.733 1.00 35.06 267 LEU A N 1
ATOM 2022 C CA . LEU A 1 267 ? -20.122 31.857 12.484 1.00 35.06 267 LEU A CA 1
ATOM 2023 C C . LEU A 1 267 ? -20.167 33.350 12.843 1.00 35.06 267 LEU A C 1
ATOM 2025 O O . LEU A 1 267 ? -19.319 33.852 13.580 1.00 35.06 267 LEU A O 1
ATOM 2029 N N . ASN A 1 268 ? -21.177 34.054 12.331 1.00 39.69 268 ASN A N 1
ATOM 2030 C CA . ASN A 1 268 ? -21.534 35.391 12.794 1.00 39.69 268 ASN A CA 1
ATOM 2031 C C . ASN A 1 268 ? -21.942 35.328 14.273 1.00 39.69 268 ASN A C 1
ATOM 2033 O O . ASN A 1 268 ? -22.887 34.626 14.631 1.00 39.69 268 ASN A O 1
ATOM 2037 N N . ALA A 1 269 ? -21.257 36.095 15.120 1.00 45.91 269 ALA A N 1
ATOM 2038 C CA . ALA A 1 269 ? -21.696 36.353 16.486 1.00 45.91 269 ALA A CA 1
ATOM 2039 C C . ALA A 1 269 ? -22.943 37.267 16.488 1.00 45.91 269 ALA A C 1
ATOM 2041 O O . ALA A 1 269 ? -23.037 38.175 15.653 1.00 45.91 269 ALA A O 1
ATOM 2042 N N . PRO A 1 270 ? -23.895 37.077 17.419 1.00 46.38 270 PRO A N 1
ATOM 2043 C CA . PRO A 1 270 ? -25.042 37.965 17.547 1.00 46.38 270 PRO A CA 1
ATOM 2044 C C . PRO A 1 270 ? -24.609 39.344 18.062 1.00 46.38 270 PRO A C 1
ATOM 2046 O O . PRO A 1 270 ? -23.901 39.467 19.061 1.00 46.38 270 PRO A O 1
ATOM 2049 N N . ARG A 1 271 ? -25.070 40.394 17.376 1.00 38.47 271 ARG A N 1
ATOM 2050 C CA . ARG A 1 271 ? -25.063 41.766 17.891 1.00 38.47 271 ARG A CA 1
ATOM 2051 C C . ARG A 1 271 ? -26.073 41.865 19.031 1.00 38.47 271 ARG A C 1
ATOM 2053 O O . ARG A 1 271 ? -27.267 41.686 18.803 1.00 38.47 271 ARG A O 1
ATOM 2060 N N . SER A 1 272 ? -25.586 42.176 20.225 1.00 53.62 272 SER A N 1
ATOM 2061 C CA . SER A 1 272 ? -26.412 42.665 21.327 1.00 53.62 272 SER A CA 1
ATOM 2062 C C . SER A 1 272 ? -26.943 44.061 20.992 1.00 53.62 272 SER A C 1
ATOM 2064 O O . SER A 1 272 ? -26.198 44.896 20.469 1.00 53.62 272 SER A O 1
ATOM 2066 N N . LEU A 1 273 ? -28.230 44.267 21.273 1.00 54.56 273 LEU A N 1
ATOM 2067 C CA . LEU A 1 273 ? -28.860 45.579 21.439 1.00 54.56 273 LEU A CA 1
ATOM 2068 C C . LEU A 1 273 ? -28.335 46.270 22.702 1.00 54.56 273 LEU A C 1
ATOM 2070 O O . LEU A 1 273 ? -28.022 45.538 23.671 1.00 54.56 273 LEU A O 1
#

pLDDT: mean 74.21, std 22.66, range [27.7, 97.69]

Nearest PDB structures (foldseek):
  8i21-assembly1_A  TM=5.383E-01  e=8.931E+00  Saccharomyces cerevisiae S288C
  7sqc-assembly1_1X  TM=4.579E-01  e=6.783E+00  Chlamydomonas reinhardtii
  5nnv-assembl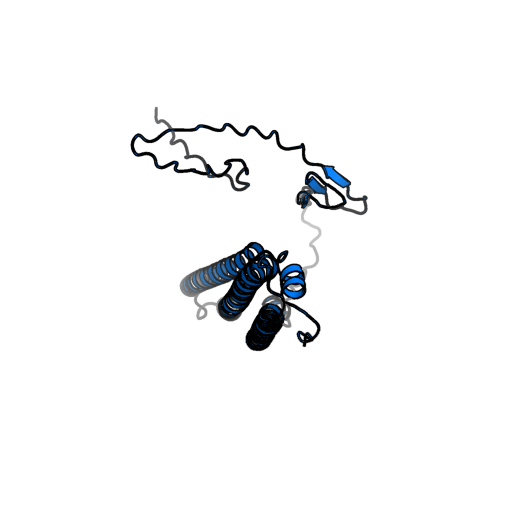y1_A  TM=3.997E-01  e=9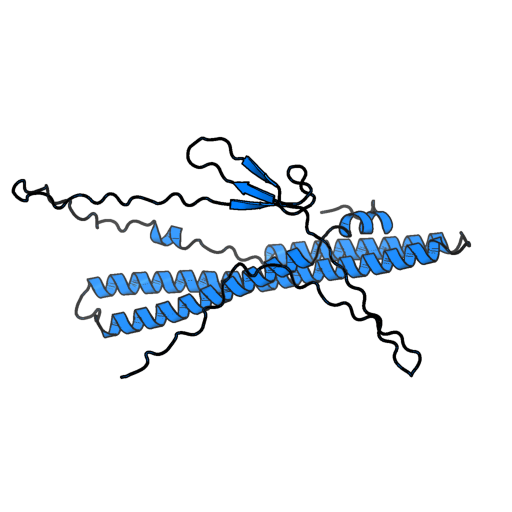.436E+00  Bacillus subtilis subsp. subtilis str. 168

Radius of gyration: 30.48 Å; Cα contacts (8 Å, |Δi|>4): 188; chains: 1; bounding box: 86×63×78 Å